Protein AF-A0A5R8MCF3-F1 (afdb_monomer)

Mean predicted aligned error: 14.41 Å

pLDDT: mean 84.2, std 17.5, range [35.38, 98.62]

Sequence (192 aa):
MIKRWWRKAPVRCWVIKQVDEQQNTLHLCEGGQLATPLPYKEAARQLARGEYRGGVRIGDTGIVLNSALFEALVPWAELSLDDQYRAHWRGREWAIARVPQRCWAWEGRLIVEPSPAGSLPAWQSSEDVAHVRERADNSEWLSGRASFRSGDALEDPEKDIRDAIARNRARQAAKRTGPASKTRAPRADEVC

Solvent-accessible surface area (backbone atoms only — not comparable to full-atom values): 11684 Å² total; per-residue (Å²): 137,89,78,78,69,85,74,74,79,72,53,51,24,37,36,27,49,40,78,40,76,92,74,42,29,34,30,34,54,46,51,26,32,59,52,67,92,60,57,65,71,57,48,47,52,30,29,72,68,68,64,58,78,47,36,33,26,44,60,90,74,80,49,67,43,57,40,88,55,34,73,43,57,40,42,50,90,63,47,49,69,53,98,83,48,32,34,41,45,93,95,40,78,28,46,39,18,41,35,46,79,87,54,61,80,49,84,68,60,71,42,82,42,79,36,65,89,92,44,86,44,58,24,24,41,43,78,58,50,65,68,59,49,52,53,56,75,69,35,72,82,66,73,54,82,81,77,88,70,63,96,61,76,83,57,65,81,58,52,63,54,53,53,51,51,51,54,51,52,52,52,51,52,57,60,72,70,53,79,85,82,73,89,76,83,90,80,85,88,88,85,136

Radius of gyration: 35.13 Å; Cα contacts (8 Å, |Δi|>4): 263; chains: 1; bounding box: 117×57×71 Å

Foldseek 3Di:
DDCPDPPPDFQKWWFFQDQDPVQLETATAAIKTFPDPDDRVVQNVCQCVQNDWHWIGHDPPRDIDTSVSTPHTGGPVQWDADPLRWIDHPNDIGQYAHEDPVCSNPNADWDWDADPPPDPPRIHIDHPCVVVVVCVVPPPVPVPDPDDDDPCNPPDPCVVVVVVVVVVVVVVVVVVPDDDPDDDDDDDDDDD

Secondary structure (DSSP, 8-state):
-------PPPPEEEEEEEEETTTTEEEEEEEEEEE-SS-HHHHHHHHHTT---SEEEETTS--EEEGGG-SEEEETTTEEE-TTS-EEETTEEEEEEE--GGGTT--S-EEEEEPSTT-SSSEEEEE--HHHHHHHHT-GGGSS------TTTTS-HHHHHHHHHHHHHHHHHHHHTS--------------

Organism: NCBI:txid490901

Structure (mmCIF, N/CA/C/O backbone):
data_AF-A0A5R8MCF3-F1
#
_entry.id   AF-A0A5R8MCF3-F1
#
loop_
_atom_site.group_PDB
_atom_site.id
_atom_site.type_symbol
_atom_site.label_atom_id
_atom_site.label_alt_id
_atom_site.label_comp_id
_atom_site.label_asym_id
_atom_site.label_entity_id
_atom_site.label_seq_id
_atom_site.pdbx_PDB_ins_code
_atom_site.Cartn_x
_atom_site.Cartn_y
_atom_site.Cartn_z
_atom_site.occupancy
_atom_site.B_iso_or_equiv
_atom_site.auth_seq_id
_atom_site.auth_comp_id
_atom_site.auth_asym_id
_atom_site.auth_atom_id
_atom_site.pdbx_PDB_model_num
ATOM 1 N N . MET A 1 1 ? 17.171 13.613 35.637 1.00 35.38 1 MET A N 1
ATOM 2 C CA . MET A 1 1 ? 15.783 14.076 35.409 1.00 35.38 1 MET A CA 1
ATOM 3 C C . MET A 1 1 ? 15.272 13.452 34.106 1.00 35.38 1 MET A C 1
ATOM 5 O O . MET A 1 1 ? 15.472 14.008 33.036 1.00 35.38 1 MET A O 1
ATOM 9 N N . ILE A 1 2 ? 14.724 12.232 34.160 1.00 48.88 2 ILE A N 1
ATOM 10 C CA . ILE A 1 2 ? 14.357 11.452 32.962 1.00 48.88 2 ILE A CA 1
ATOM 11 C C . ILE A 1 2 ? 12.897 11.759 32.609 1.00 48.88 2 ILE A C 1
ATOM 13 O O . ILE A 1 2 ? 11.986 11.037 32.993 1.00 48.88 2 ILE A O 1
ATOM 17 N N . LYS A 1 3 ? 12.656 12.848 31.872 1.00 44.72 3 LYS A N 1
ATOM 18 C CA . LYS A 1 3 ? 11.390 13.036 31.143 1.00 44.72 3 LYS A CA 1
ATOM 19 C C . LYS A 1 3 ? 11.545 12.451 29.743 1.00 44.72 3 LYS A C 1
ATOM 21 O O . LYS A 1 3 ? 11.527 13.165 28.746 1.00 44.72 3 LYS A O 1
ATOM 26 N N . ARG A 1 4 ? 11.711 11.128 29.661 1.00 48.91 4 ARG A N 1
ATOM 27 C CA . ARG A 1 4 ? 11.538 10.412 28.395 1.00 48.91 4 ARG A CA 1
ATOM 28 C C . ARG A 1 4 ? 10.034 10.284 28.178 1.00 48.91 4 ARG A C 1
ATOM 30 O O . ARG A 1 4 ? 9.374 9.380 28.671 1.00 48.91 4 ARG A O 1
ATOM 37 N N . TRP A 1 5 ? 9.521 11.341 27.564 1.00 58.53 5 TRP A N 1
ATOM 38 C CA . TRP A 1 5 ? 8.156 11.571 27.124 1.00 58.53 5 TRP A CA 1
ATOM 39 C C . TRP A 1 5 ? 7.463 10.271 26.701 1.00 58.53 5 TRP A C 1
ATOM 41 O O . TRP A 1 5 ? 7.975 9.532 25.858 1.00 58.53 5 TRP A O 1
ATOM 51 N N . TRP A 1 6 ? 6.288 10.017 27.271 1.00 58.31 6 TRP A N 1
ATOM 52 C CA . TRP A 1 6 ? 5.384 8.956 26.849 1.00 58.31 6 TRP A CA 1
ATOM 53 C C . TRP A 1 6 ? 4.921 9.279 25.423 1.00 58.31 6 TRP A C 1
ATOM 55 O O . TRP A 1 6 ? 3.932 9.987 25.224 1.00 58.31 6 TRP A O 1
ATOM 65 N N . ARG A 1 7 ? 5.674 8.836 24.408 1.00 60.75 7 ARG A N 1
ATOM 66 C CA . ARG A 1 7 ? 5.226 8.910 23.014 1.00 60.75 7 ARG A CA 1
ATOM 67 C C . ARG A 1 7 ? 3.961 8.061 22.918 1.00 60.75 7 ARG A C 1
ATOM 69 O O . ARG A 1 7 ? 4.015 6.852 23.122 1.00 60.75 7 ARG A O 1
ATOM 76 N N . LYS A 1 8 ? 2.819 8.710 22.667 1.00 69.81 8 LYS A N 1
ATOM 77 C CA . LYS A 1 8 ? 1.544 8.024 22.421 1.00 69.81 8 LYS A CA 1
ATOM 78 C C . LYS A 1 8 ? 1.740 7.017 21.288 1.00 69.81 8 LYS A C 1
ATOM 80 O O . LYS A 1 8 ? 2.426 7.324 20.312 1.00 69.81 8 LYS A O 1
ATOM 85 N N . ALA A 1 9 ? 1.152 5.832 21.437 1.00 82.25 9 ALA A N 1
ATOM 86 C CA . ALA A 1 9 ? 1.235 4.798 20.419 1.00 82.25 9 ALA A CA 1
ATOM 87 C C . ALA A 1 9 ? 0.697 5.343 19.079 1.00 82.25 9 ALA A C 1
ATOM 89 O O . ALA A 1 9 ? -0.366 5.972 19.063 1.00 82.25 9 ALA A O 1
ATOM 90 N N . PRO A 1 10 ? 1.427 5.157 17.969 1.00 90.50 10 PRO A N 1
ATOM 91 C CA . PRO A 1 10 ? 0.996 5.633 16.662 1.00 90.50 10 PRO A CA 1
ATOM 92 C C . PRO A 1 10 ? -0.233 4.853 16.176 1.00 90.50 10 PRO A C 1
ATOM 94 O O . PRO A 1 10 ? -0.393 3.670 16.483 1.00 90.50 10 PRO A O 1
ATOM 97 N N . VAL A 1 11 ? -1.089 5.499 15.380 1.00 97.00 11 VAL A N 1
ATOM 98 C CA . VAL A 1 11 ? -2.166 4.802 14.659 1.00 97.00 11 VAL A CA 1
ATOM 99 C C . VAL A 1 11 ? -1.530 4.013 13.514 1.00 97.00 11 VAL A C 1
ATOM 101 O O . VAL A 1 11 ? -0.884 4.604 12.646 1.00 97.00 11 VAL A O 1
ATOM 104 N N . ARG A 1 12 ? -1.680 2.685 13.542 1.00 97.56 12 ARG A N 1
ATOM 105 C CA . ARG A 1 12 ? -1.109 1.758 12.555 1.00 97.56 12 ARG A CA 1
ATOM 106 C C . ARG A 1 12 ? -2.126 1.393 11.480 1.00 97.56 12 ARG A C 1
ATOM 108 O O . ARG A 1 12 ? -3.313 1.246 11.770 1.00 97.56 12 ARG A O 1
ATOM 115 N N . CYS A 1 13 ? -1.634 1.185 10.270 1.00 98.38 13 CYS A N 1
ATOM 116 C CA . CYS A 1 13 ? -2.424 0.763 9.121 1.00 98.38 13 CYS A CA 1
ATOM 117 C C . CYS A 1 13 ? -1.626 -0.180 8.219 1.00 98.38 13 CYS A C 1
ATOM 119 O O . CYS A 1 13 ? -0.403 -0.258 8.327 1.00 98.38 13 CYS A O 1
ATOM 121 N N . TRP A 1 14 ? -2.317 -0.869 7.326 1.00 98.44 14 TRP A N 1
ATOM 122 C CA . TRP A 1 14 ? -1.745 -1.428 6.110 1.00 98.44 14 TRP A CA 1
ATOM 123 C C . TRP A 1 14 ? -1.818 -0.382 5.002 1.00 98.44 14 TRP A C 1
ATOM 125 O O . TRP A 1 14 ? -2.824 0.323 4.884 1.00 98.44 14 TRP A O 1
ATOM 135 N N . VAL A 1 15 ? -0.752 -0.268 4.211 1.00 98.44 15 VAL A N 1
ATOM 136 C CA . VAL A 1 15 ? -0.653 0.716 3.128 1.00 98.44 15 VAL A CA 1
ATOM 137 C C . VAL A 1 15 ? -0.804 0.003 1.791 1.00 98.44 15 VAL A C 1
ATOM 139 O O . VAL A 1 15 ? 0.116 -0.685 1.345 1.00 98.44 15 VAL A O 1
ATOM 142 N N . ILE A 1 16 ? -1.967 0.162 1.161 1.00 98.50 16 ILE A N 1
ATOM 143 C CA . ILE A 1 16 ? -2.294 -0.456 -0.125 1.00 98.50 16 ILE A CA 1
ATOM 144 C C . ILE A 1 16 ? -2.139 0.595 -1.216 1.00 98.50 16 ILE A C 1
ATOM 146 O O . ILE A 1 16 ? -2.840 1.606 -1.237 1.00 98.50 16 ILE A O 1
ATOM 150 N N . LYS A 1 17 ? -1.206 0.344 -2.130 1.00 98.38 17 LYS A N 1
ATOM 151 C CA . LYS A 1 17 ? -0.915 1.234 -3.248 1.00 98.38 17 LYS A CA 1
ATOM 152 C C . LYS A 1 17 ? -2.032 1.220 -4.286 1.00 98.38 17 LYS A C 1
ATOM 154 O O . LYS A 1 17 ? -2.434 2.289 -4.727 1.00 98.38 17 LYS A O 1
ATOM 159 N N . GLN A 1 18 ? -2.522 0.028 -4.617 1.00 98.50 18 GLN A N 1
ATOM 160 C CA . GLN A 1 18 ? -3.551 -0.231 -5.624 1.00 98.50 18 GLN A CA 1
ATOM 161 C C . GLN A 1 18 ? -4.326 -1.512 -5.261 1.00 98.50 18 GLN A C 1
ATOM 163 O O . GLN A 1 18 ? -3.732 -2.465 -4.742 1.00 98.50 18 GLN A O 1
ATOM 168 N N . VAL A 1 19 ? -5.625 -1.546 -5.550 1.00 98.06 19 VAL A N 1
ATOM 169 C CA . VAL A 1 19 ? -6.496 -2.727 -5.481 1.00 98.06 19 VAL A CA 1
ATOM 170 C C . VAL A 1 19 ? -6.824 -3.153 -6.911 1.00 98.06 19 VAL A C 1
ATOM 172 O O . VAL A 1 19 ? -7.552 -2.470 -7.624 1.00 98.06 19 VAL A O 1
ATOM 175 N N . ASP A 1 20 ? -6.294 -4.293 -7.352 1.00 96.75 20 ASP A N 1
ATOM 176 C CA . ASP A 1 20 ? -6.650 -4.863 -8.652 1.00 96.75 20 ASP A CA 1
ATOM 177 C C . ASP A 1 20 ? -7.762 -5.901 -8.458 1.00 96.75 20 ASP A C 1
ATOM 179 O O . ASP A 1 20 ? -7.520 -7.063 -8.113 1.00 96.75 20 ASP A O 1
ATOM 183 N N . GLU A 1 21 ? -9.014 -5.469 -8.631 1.00 95.75 21 GLU A N 1
ATOM 184 C CA . GLU A 1 21 ? -10.171 -6.357 -8.483 1.00 95.75 21 GLU A CA 1
ATOM 185 C C . GLU A 1 21 ? -10.232 -7.438 -9.566 1.00 95.75 21 GLU A C 1
ATOM 187 O O . GLU A 1 21 ? -10.688 -8.548 -9.286 1.00 95.75 21 GLU A O 1
ATOM 192 N N . GLN A 1 22 ? -9.750 -7.139 -10.777 1.00 94.31 22 GLN A N 1
ATOM 193 C CA . GLN A 1 22 ? -9.770 -8.076 -11.901 1.00 94.31 22 GLN A CA 1
ATOM 194 C C . GLN A 1 22 ? -8.819 -9.247 -11.653 1.00 94.31 22 GLN A C 1
ATOM 196 O O . GLN A 1 22 ? -9.146 -10.390 -11.968 1.00 94.31 22 GLN A O 1
ATOM 201 N N . GLN A 1 23 ? -7.663 -8.970 -11.050 1.00 93.62 23 GLN A N 1
ATOM 202 C CA . GLN A 1 23 ? -6.654 -9.971 -10.705 1.00 93.62 23 GLN A CA 1
ATOM 203 C C . GLN A 1 23 ? -6.744 -10.447 -9.249 1.00 93.62 23 GLN A C 1
ATOM 205 O O . GLN A 1 23 ? -5.870 -11.185 -8.794 1.00 93.62 23 GLN A O 1
ATOM 210 N N . ASN A 1 24 ? -7.770 -10.024 -8.500 1.00 96.44 24 ASN A N 1
ATOM 211 C CA . ASN A 1 24 ? -7.936 -10.310 -7.072 1.00 96.44 24 ASN A CA 1
ATOM 212 C C . ASN A 1 24 ? -6.640 -10.087 -6.260 1.00 96.44 24 ASN A C 1
ATOM 214 O O . ASN A 1 24 ? -6.256 -10.916 -5.429 1.00 96.44 24 ASN A O 1
ATOM 218 N N . THR A 1 25 ? -5.939 -8.984 -6.535 1.00 97.81 25 THR A N 1
ATOM 219 C CA . THR A 1 25 ? -4.597 -8.713 -6.008 1.00 97.81 25 THR A CA 1
ATOM 220 C C . THR A 1 25 ? -4.536 -7.363 -5.298 1.00 97.81 25 THR A C 1
ATOM 222 O O . THR A 1 25 ? -5.042 -6.357 -5.791 1.00 97.81 25 THR A O 1
ATOM 225 N N . LEU A 1 26 ? -3.875 -7.325 -4.140 1.00 98.56 26 LEU A N 1
ATOM 226 C CA . LEU A 1 26 ? -3.508 -6.088 -3.455 1.00 98.56 26 LEU A CA 1
ATOM 227 C C . LEU A 1 26 ? -2.036 -5.775 -3.709 1.00 98.56 26 LEU A C 1
ATOM 229 O O . LEU A 1 26 ? -1.150 -6.578 -3.403 1.00 98.56 26 LEU A O 1
ATOM 233 N N . HIS A 1 27 ? -1.776 -4.568 -4.199 1.00 98.50 27 HIS A N 1
ATOM 234 C CA . HIS A 1 27 ? -0.432 -4.013 -4.281 1.00 98.50 27 HIS A CA 1
ATOM 235 C C . HIS A 1 27 ? -0.067 -3.441 -2.908 1.00 98.50 27 HIS A C 1
ATOM 237 O O . HIS A 1 27 ? -0.367 -2.288 -2.589 1.00 98.50 27 HIS A O 1
ATOM 243 N N . LEU A 1 28 ? 0.535 -4.273 -2.061 1.00 98.25 28 LEU A N 1
ATOM 244 C CA . LEU A 1 28 ? 0.835 -3.943 -0.671 1.00 98.25 28 LEU A CA 1
ATOM 245 C C . LEU A 1 28 ? 2.230 -3.326 -0.548 1.00 98.25 28 LEU A C 1
ATOM 247 O O . LEU A 1 28 ? 3.215 -3.966 -0.908 1.00 98.25 28 LEU A O 1
ATOM 251 N N . CYS A 1 29 ? 2.329 -2.112 -0.001 1.00 97.19 29 CYS A N 1
ATOM 252 C CA . CYS A 1 29 ? 3.621 -1.512 0.334 1.00 97.19 29 CYS A CA 1
ATOM 253 C C . CYS A 1 29 ? 4.243 -2.235 1.530 1.00 97.19 29 CYS A C 1
ATOM 255 O O . CYS A 1 29 ? 5.114 -3.076 1.359 1.00 97.19 29 CYS A O 1
ATOM 257 N N . GLU A 1 30 ? 3.781 -1.896 2.731 1.00 93.81 30 GLU A N 1
ATOM 258 C CA . GLU A 1 30 ? 4.177 -2.457 4.023 1.00 93.81 30 GLU A CA 1
ATOM 259 C C . GLU A 1 30 ? 3.119 -2.019 5.063 1.00 93.81 30 GLU A C 1
ATOM 261 O O . GLU A 1 30 ? 2.152 -1.305 4.757 1.00 93.81 30 GLU A O 1
ATOM 266 N N . GLY A 1 31 ? 3.330 -2.382 6.329 1.00 96.56 31 GLY A N 1
ATOM 267 C CA . GLY A 1 31 ? 2.693 -1.688 7.446 1.00 96.56 31 GLY A CA 1
ATOM 268 C C . GLY A 1 31 ? 3.099 -0.211 7.515 1.00 96.56 31 GLY A C 1
ATOM 269 O O . GLY A 1 31 ? 4.241 0.150 7.243 1.00 96.56 31 GLY A O 1
ATOM 270 N N . GLY A 1 32 ? 2.175 0.654 7.923 1.00 96.94 32 GLY A N 1
ATOM 271 C CA . GLY A 1 32 ? 2.383 2.093 8.036 1.00 96.94 32 GLY A CA 1
ATOM 272 C C . GLY A 1 32 ? 1.882 2.684 9.349 1.00 96.94 32 GLY A C 1
ATOM 273 O O . GLY A 1 32 ? 1.153 2.058 10.125 1.00 96.94 32 GLY A O 1
ATOM 274 N N . GLN A 1 33 ? 2.294 3.922 9.606 1.00 97.94 33 GLN A N 1
ATOM 275 C CA . GLN A 1 33 ? 1.919 4.714 10.772 1.00 97.94 33 GLN A CA 1
ATOM 276 C C . GLN A 1 33 ? 1.517 6.118 10.329 1.00 97.94 33 GLN A C 1
ATOM 278 O O . GLN A 1 33 ? 2.256 6.769 9.590 1.00 97.94 33 GLN A O 1
ATOM 283 N N . LEU A 1 34 ? 0.369 6.608 10.796 1.00 97.69 34 L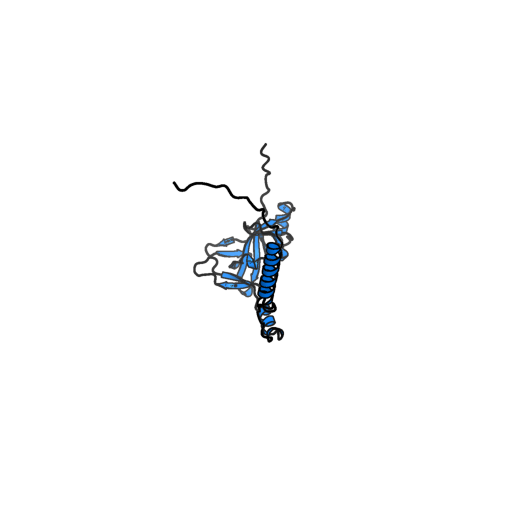EU A N 1
ATOM 284 C CA . LEU A 1 34 ? -0.085 7.952 10.436 1.00 97.69 34 LEU A CA 1
ATOM 285 C C . LEU A 1 34 ? 0.868 9.008 11.013 1.00 97.69 34 LEU A C 1
ATOM 287 O O . LEU A 1 34 ? 1.133 9.035 12.218 1.00 97.69 34 LEU A O 1
ATOM 291 N N . ALA A 1 35 ? 1.368 9.891 10.156 1.00 96.44 35 ALA A N 1
ATOM 292 C CA . ALA A 1 35 ? 2.171 11.049 10.519 1.00 96.44 35 ALA A CA 1
ATOM 293 C C . ALA A 1 35 ? 1.237 12.262 10.620 1.00 96.44 35 ALA A C 1
ATOM 295 O O . ALA A 1 35 ? 1.004 12.983 9.651 1.00 96.44 35 ALA A O 1
ATOM 296 N N . THR A 1 36 ? 0.640 12.447 11.799 1.00 95.50 36 THR A N 1
ATOM 297 C CA . THR A 1 36 ? -0.410 13.448 12.017 1.00 95.50 36 THR A CA 1
ATOM 298 C C . THR A 1 36 ? -0.313 14.109 13.394 1.00 95.50 36 THR A C 1
ATOM 300 O O . THR A 1 36 ? 0.036 13.432 14.365 1.00 95.50 36 THR A O 1
ATOM 303 N N . PRO A 1 37 ? -0.646 15.411 13.512 1.00 93.56 37 PRO A N 1
ATOM 304 C CA . PRO A 1 37 ? -0.826 16.068 14.804 1.00 93.56 37 PRO A CA 1
ATOM 305 C C . PRO A 1 37 ? -2.181 15.741 15.458 1.00 93.56 37 PRO A C 1
ATOM 307 O O . PRO A 1 37 ? -2.410 16.128 16.605 1.00 93.56 37 PRO A O 1
ATOM 310 N N . LEU A 1 38 ? -3.092 15.059 14.751 1.00 94.62 38 LEU A N 1
ATOM 311 C CA . LEU A 1 38 ? -4.420 14.736 15.265 1.00 94.62 38 LEU A CA 1
ATOM 312 C C . LEU A 1 38 ? -4.346 13.847 16.521 1.00 94.62 38 LEU A C 1
ATOM 314 O O . LEU A 1 38 ? -3.489 12.963 16.621 1.00 94.62 38 LEU A O 1
ATOM 318 N N . PRO A 1 39 ? -5.285 14.006 17.471 1.00 94.19 39 PRO A N 1
ATOM 319 C CA . PRO A 1 39 ? -5.431 13.071 18.578 1.00 94.19 39 PRO A CA 1
ATOM 320 C C . PRO A 1 39 ? -5.658 11.634 18.083 1.00 94.19 39 PRO A C 1
ATOM 322 O O . PRO A 1 39 ? -6.398 11.420 17.128 1.00 94.19 39 PRO A O 1
ATOM 325 N N . TYR A 1 40 ? -5.100 10.639 18.784 1.00 94.75 40 TYR A N 1
ATOM 326 C CA . TYR A 1 40 ? -5.190 9.216 18.406 1.00 94.75 40 TYR A CA 1
ATOM 327 C C . TYR A 1 40 ? -6.613 8.764 18.044 1.00 94.75 40 TYR A C 1
ATOM 329 O O . TYR A 1 40 ? -6.811 8.173 16.990 1.00 94.75 40 TYR A O 1
ATOM 337 N N . LYS A 1 41 ? -7.608 9.071 18.892 1.00 95.50 41 LYS A N 1
ATOM 338 C CA . LYS A 1 41 ? -9.010 8.683 18.654 1.00 95.50 41 LYS A CA 1
ATOM 339 C C . LYS A 1 41 ? -9.568 9.290 17.365 1.00 95.50 41 LYS A C 1
ATOM 341 O O . LYS A 1 41 ? -10.315 8.620 16.663 1.00 95.50 41 LYS A O 1
ATOM 346 N N . GLU A 1 42 ? -9.189 10.529 17.056 1.00 97.12 42 GLU A N 1
ATOM 347 C CA . GLU A 1 42 ? -9.621 11.213 15.838 1.00 97.12 42 GLU A CA 1
ATOM 348 C C . GLU A 1 42 ? -8.973 10.595 14.603 1.00 97.12 42 GLU A C 1
ATOM 350 O O . GLU A 1 42 ? -9.664 10.211 13.664 1.00 97.12 42 GLU A O 1
ATOM 355 N N . ALA A 1 43 ? -7.651 10.422 14.638 1.00 97.44 43 ALA A N 1
ATOM 356 C CA . ALA A 1 43 ? -6.900 9.814 13.548 1.00 97.44 43 ALA A CA 1
ATOM 357 C C . ALA A 1 43 ? -7.350 8.368 13.271 1.00 97.44 43 ALA A C 1
ATOM 359 O O . ALA A 1 43 ? -7.537 7.994 12.117 1.00 97.44 43 ALA A O 1
ATOM 360 N N . ALA A 1 44 ? -7.584 7.568 14.317 1.00 97.75 44 ALA A N 1
ATOM 361 C CA . ALA A 1 44 ? -8.094 6.204 14.190 1.00 97.75 44 ALA A CA 1
ATOM 362 C C . ALA A 1 44 ? -9.510 6.170 13.596 1.00 97.75 44 ALA A C 1
ATOM 364 O O . ALA A 1 44 ? -9.795 5.329 12.747 1.00 97.75 44 ALA A O 1
ATOM 365 N N . ARG A 1 45 ? -10.384 7.105 13.991 1.00 98.19 45 ARG A N 1
ATOM 366 C CA . ARG A 1 45 ? -11.736 7.227 13.431 1.00 98.19 45 ARG A CA 1
ATOM 367 C C . ARG A 1 45 ? -11.709 7.609 11.951 1.00 98.19 45 ARG A C 1
ATOM 369 O O . ARG A 1 45 ? -12.430 7.000 11.171 1.00 98.19 45 ARG A O 1
ATOM 376 N N . GLN A 1 46 ? -10.882 8.583 11.568 1.00 98.38 46 GLN A N 1
ATOM 377 C CA . GLN A 1 46 ? -10.726 8.972 10.162 1.00 98.38 46 GLN A CA 1
ATOM 378 C C . GLN A 1 46 ? -10.148 7.831 9.323 1.00 98.38 46 GLN A C 1
ATOM 380 O O . GLN A 1 46 ? -10.611 7.596 8.211 1.00 98.38 46 GLN A O 1
ATOM 385 N N . LEU A 1 47 ? -9.173 7.090 9.860 1.00 98.38 47 LEU A N 1
ATOM 386 C CA . LEU A 1 47 ? -8.612 5.914 9.199 1.00 98.38 47 LEU A CA 1
ATOM 387 C C . LEU A 1 47 ? -9.673 4.830 8.970 1.00 98.38 47 LEU A C 1
ATOM 389 O O . LEU A 1 47 ? -9.818 4.366 7.846 1.00 98.38 47 LEU A O 1
ATOM 393 N N . ALA A 1 48 ? -10.448 4.478 10.000 1.00 97.62 48 ALA A N 1
ATOM 394 C CA . ALA A 1 48 ? -11.503 3.463 9.903 1.00 97.62 48 ALA A CA 1
ATOM 395 C C . ALA A 1 48 ? -12.608 3.821 8.893 1.00 97.62 48 ALA A C 1
ATOM 397 O O . ALA A 1 48 ? -13.271 2.943 8.355 1.00 97.62 48 ALA A O 1
ATOM 398 N N . ARG A 1 49 ? -12.803 5.113 8.608 1.00 97.56 49 ARG A N 1
ATOM 399 C CA . ARG A 1 49 ? -13.762 5.595 7.602 1.00 97.56 49 ARG A CA 1
ATOM 400 C C . ARG A 1 49 ? -13.161 5.767 6.202 1.00 97.56 49 ARG A C 1
ATOM 402 O O . ARG A 1 49 ? -13.884 6.131 5.284 1.00 97.56 49 ARG A O 1
ATOM 409 N N . GLY A 1 50 ? -11.852 5.560 6.025 1.00 96.75 50 GLY A N 1
A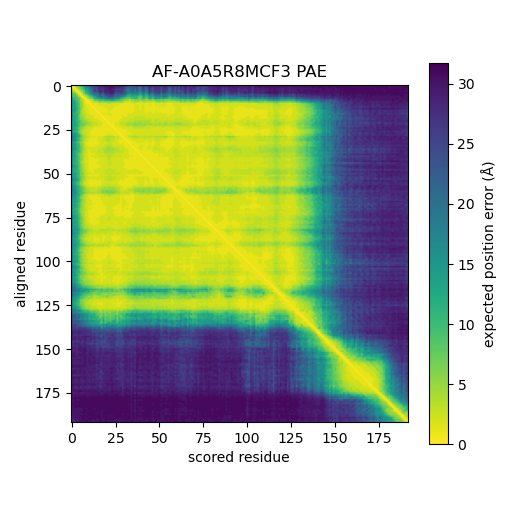TOM 410 C CA . GLY A 1 50 ? -11.150 5.879 4.770 1.00 96.75 50 GLY A CA 1
ATOM 411 C C . GLY A 1 50 ? -11.025 7.388 4.488 1.00 96.75 50 GLY A C 1
ATOM 412 O O . GLY A 1 50 ? -10.685 7.815 3.382 1.00 96.75 50 GLY A O 1
ATOM 413 N N . GLU A 1 51 ? -11.290 8.224 5.490 1.00 97.75 51 GLU A N 1
ATOM 414 C CA . GLU A 1 51 ? -11.347 9.686 5.382 1.00 97.75 51 GLU A CA 1
ATOM 415 C C . GLU A 1 51 ? -10.008 10.353 5.705 1.00 97.75 51 GLU A C 1
ATOM 417 O O . GLU A 1 51 ? -9.841 11.546 5.461 1.00 97.75 51 GLU A O 1
ATOM 422 N N . TYR A 1 52 ? -9.040 9.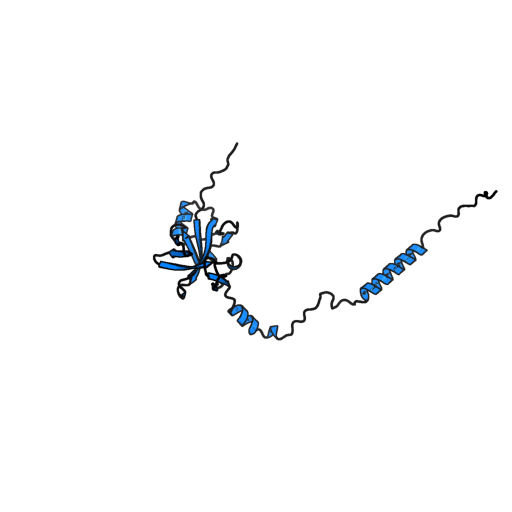609 6.249 1.00 98.25 52 TYR A N 1
ATOM 423 C CA . TYR A 1 52 ? -7.750 10.183 6.613 1.00 98.25 52 TYR A CA 1
ATOM 424 C C . TYR A 1 52 ? -7.061 10.819 5.397 1.00 98.25 52 TYR A C 1
ATOM 426 O O . TYR A 1 52 ? -6.933 10.203 4.334 1.00 98.25 52 TYR A O 1
ATOM 434 N N . ARG A 1 53 ? -6.604 12.063 5.570 1.00 97.62 53 ARG A N 1
ATOM 435 C CA . ARG A 1 53 ? -5.783 12.803 4.609 1.00 97.62 53 ARG A CA 1
ATOM 436 C C . ARG A 1 53 ? -4.562 13.358 5.335 1.00 97.62 53 ARG A C 1
ATOM 438 O O . ARG A 1 53 ? -4.705 14.114 6.294 1.00 97.62 53 ARG A O 1
ATOM 445 N N . GLY A 1 54 ? -3.363 12.971 4.911 1.00 97.44 54 GLY A N 1
ATOM 446 C CA . GLY A 1 54 ? -2.126 13.406 5.557 1.00 97.44 54 GLY A CA 1
ATOM 447 C C . GLY A 1 54 ? -0.932 12.509 5.259 1.00 97.44 54 GLY A C 1
ATOM 448 O O . GLY A 1 54 ? -0.949 11.720 4.321 1.00 97.44 54 GLY A O 1
ATOM 449 N N . GLY A 1 55 ? 0.129 12.652 6.049 1.00 98.19 55 GLY A N 1
ATOM 450 C CA . GLY A 1 55 ? 1.337 11.852 5.887 1.00 98.19 55 GLY A CA 1
ATOM 451 C C . GLY A 1 55 ? 1.176 10.434 6.431 1.00 98.19 55 GLY A C 1
ATOM 452 O O . GLY A 1 55 ? 0.609 10.217 7.498 1.00 98.19 55 GLY A O 1
ATOM 453 N N . VAL A 1 56 ? 1.752 9.459 5.742 1.00 98.19 56 VAL A N 1
ATOM 454 C CA . VAL A 1 56 ? 1.860 8.073 6.195 1.00 98.19 56 VAL A CA 1
ATOM 455 C C . VAL A 1 56 ? 3.327 7.693 6.183 1.00 98.19 56 VAL A C 1
ATOM 457 O O . VAL A 1 56 ? 3.978 7.741 5.141 1.00 98.19 56 VAL A O 1
ATOM 460 N N . ARG A 1 57 ? 3.860 7.330 7.349 1.00 97.94 57 ARG A N 1
ATOM 461 C CA . ARG A 1 57 ? 5.190 6.735 7.453 1.00 97.94 57 ARG A CA 1
ATOM 462 C C . ARG A 1 57 ? 5.105 5.250 7.136 1.00 97.94 57 ARG A C 1
ATOM 464 O O . ARG A 1 57 ? 4.316 4.560 7.775 1.00 97.94 57 ARG A O 1
ATOM 471 N N . ILE A 1 58 ? 5.916 4.765 6.201 1.00 96.75 58 ILE A N 1
ATOM 472 C CA . ILE A 1 58 ? 5.843 3.383 5.702 1.00 96.75 58 ILE A CA 1
ATOM 473 C C . ILE A 1 58 ? 7.022 2.557 6.221 1.00 96.75 58 ILE A C 1
ATOM 475 O O . ILE A 1 58 ? 8.184 2.965 6.111 1.00 96.75 58 ILE A O 1
ATOM 479 N N . GLY A 1 59 ? 6.708 1.391 6.787 1.00 92.00 59 GLY A N 1
ATOM 480 C CA . GLY A 1 59 ? 7.661 0.510 7.450 1.00 92.00 59 GLY A CA 1
ATOM 481 C C . GLY A 1 59 ? 8.478 1.238 8.520 1.00 92.00 59 GLY A C 1
ATOM 482 O O . GLY A 1 59 ? 8.021 2.200 9.151 1.00 92.00 59 GLY A O 1
ATOM 483 N N . ASP A 1 60 ? 9.730 0.810 8.660 1.00 88.69 60 ASP A N 1
ATOM 484 C CA . ASP A 1 60 ? 10.715 1.402 9.574 1.00 88.69 60 ASP A CA 1
ATOM 485 C C . ASP A 1 60 ? 11.748 2.286 8.849 1.00 88.69 60 ASP A C 1
ATOM 487 O O . ASP A 1 60 ? 12.782 2.646 9.404 1.00 88.69 60 ASP A O 1
ATOM 491 N N . THR A 1 61 ? 11.458 2.682 7.605 1.00 88.81 61 THR A N 1
ATOM 492 C CA . THR A 1 61 ? 12.386 3.436 6.736 1.00 88.81 61 THR A CA 1
ATOM 493 C C . THR A 1 61 ? 12.539 4.914 7.112 1.00 88.81 61 THR A C 1
ATOM 495 O O . THR A 1 61 ? 13.481 5.574 6.686 1.00 88.81 61 THR A O 1
ATOM 498 N N . GLY A 1 62 ? 11.586 5.467 7.870 1.00 90.38 62 GLY A N 1
ATOM 499 C CA . GLY A 1 62 ? 11.486 6.908 8.129 1.00 90.38 62 GLY A CA 1
ATOM 500 C C . GLY A 1 62 ? 10.848 7.718 6.992 1.00 90.38 62 GLY A C 1
ATOM 501 O O . GLY A 1 62 ? 10.583 8.904 7.183 1.00 90.38 62 GLY A O 1
ATOM 502 N N . ILE A 1 63 ? 10.538 7.095 5.851 1.00 95.44 63 ILE A N 1
ATOM 503 C CA . ILE A 1 63 ? 9.907 7.752 4.702 1.00 95.44 63 ILE A CA 1
ATOM 504 C C . ILE A 1 63 ? 8.446 8.058 5.019 1.00 95.44 63 ILE A C 1
ATOM 506 O O . ILE A 1 63 ? 7.705 7.174 5.452 1.00 95.44 63 ILE A O 1
ATOM 510 N N . VAL A 1 64 ? 8.033 9.302 4.769 1.00 97.94 64 VAL A N 1
ATOM 511 C CA . VAL A 1 64 ? 6.649 9.770 4.909 1.00 97.94 64 VAL A CA 1
ATOM 512 C C . VAL A 1 64 ? 6.126 10.193 3.543 1.00 97.94 64 VAL A C 1
ATOM 514 O O . VAL A 1 64 ? 6.725 11.043 2.892 1.00 97.94 64 VAL A O 1
ATOM 517 N N . LEU A 1 65 ? 4.998 9.620 3.130 1.00 98.25 65 LEU A N 1
ATOM 518 C CA . LEU A 1 65 ? 4.340 9.914 1.857 1.00 98.25 65 LEU A CA 1
ATOM 519 C C . LEU A 1 65 ? 2.915 10.416 2.081 1.00 98.25 65 LEU A C 1
ATOM 521 O O . LEU A 1 65 ? 2.296 10.117 3.101 1.00 98.25 65 LEU A O 1
ATOM 525 N N . ASN A 1 66 ? 2.393 11.199 1.139 1.00 98.38 66 ASN A N 1
ATOM 526 C CA . ASN A 1 66 ? 1.021 11.694 1.208 1.00 98.38 66 ASN A CA 1
ATOM 527 C C . ASN A 1 66 ? 0.030 10.537 1.006 1.00 98.38 66 ASN A C 1
ATOM 529 O O . ASN A 1 66 ? 0.188 9.744 0.082 1.00 98.38 66 ASN A O 1
ATOM 533 N N . SER A 1 67 ? -1.010 10.466 1.836 1.00 98.19 67 SER A N 1
ATOM 534 C CA . SER A 1 67 ? -2.072 9.461 1.758 1.00 98.19 67 SER A CA 1
ATOM 535 C C . SER A 1 67 ? -2.765 9.397 0.395 1.00 98.19 67 SER A C 1
ATOM 537 O O . SER A 1 67 ? -3.276 8.346 0.044 1.00 98.19 67 SER A O 1
ATOM 539 N N . ALA A 1 68 ? -2.783 10.497 -0.366 1.00 97.75 68 ALA A N 1
ATOM 540 C CA . ALA A 1 68 ? -3.361 10.549 -1.710 1.00 97.75 68 ALA A CA 1
ATOM 541 C C . ALA A 1 68 ? -2.633 9.653 -2.730 1.00 97.75 68 ALA A C 1
ATOM 543 O O . ALA A 1 68 ? -3.192 9.357 -3.777 1.00 97.75 68 ALA A O 1
ATOM 544 N N . LEU A 1 69 ? -1.408 9.207 -2.424 1.00 97.88 69 LEU A N 1
ATOM 545 C CA . LEU A 1 69 ? -0.654 8.263 -3.252 1.00 97.88 69 LEU A CA 1
ATOM 546 C C . LEU A 1 69 ? -1.109 6.808 -3.079 1.00 97.88 69 LEU A C 1
ATOM 548 O O . LEU A 1 69 ? -0.570 5.941 -3.766 1.00 97.88 69 LEU A O 1
ATOM 552 N N . PHE A 1 70 ? -2.012 6.521 -2.140 1.00 98.31 70 PHE A N 1
ATOM 553 C CA . PHE A 1 70 ? -2.462 5.171 -1.813 1.00 98.31 70 PHE A CA 1
ATOM 554 C C . PHE A 1 70 ? -3.956 5.056 -2.056 1.00 98.31 70 PHE A C 1
ATOM 556 O O . PHE A 1 70 ? -4.728 5.908 -1.619 1.00 98.31 70 PHE A O 1
ATOM 563 N N . GLU A 1 71 ? -4.362 3.971 -2.702 1.00 98.12 71 GLU A N 1
ATOM 564 C CA . GLU A 1 71 ? -5.775 3.687 -2.912 1.00 98.12 71 GLU A CA 1
ATOM 565 C C . GLU A 1 71 ? -6.501 3.397 -1.592 1.00 98.12 71 GLU A C 1
ATOM 567 O O . GLU A 1 71 ? -7.641 3.821 -1.396 1.00 98.12 71 GLU A O 1
ATOM 572 N N . ALA A 1 72 ? -5.833 2.719 -0.651 1.00 98.00 72 ALA A N 1
ATOM 573 C CA . ALA A 1 72 ? -6.409 2.445 0.657 1.00 98.00 72 ALA A CA 1
ATOM 574 C C . ALA A 1 72 ? -5.377 2.453 1.791 1.00 98.00 72 ALA A C 1
ATOM 576 O O . ALA A 1 72 ? -4.268 1.922 1.694 1.00 98.00 72 ALA A O 1
ATOM 577 N N . LEU A 1 73 ? -5.805 3.011 2.923 1.00 98.62 73 LEU A N 1
ATOM 578 C CA . LEU A 1 73 ? -5.147 2.877 4.216 1.00 98.62 73 LEU A CA 1
ATOM 579 C C . LEU A 1 73 ? -6.086 2.095 5.124 1.00 98.62 73 LEU A C 1
ATOM 581 O O . LEU A 1 73 ? -7.124 2.606 5.537 1.00 98.62 73 LEU A O 1
ATOM 585 N N . VAL A 1 74 ? -5.735 0.847 5.409 1.00 98.31 74 VAL A N 1
ATOM 586 C CA . VAL A 1 74 ? -6.615 -0.071 6.140 1.00 98.31 74 VAL A CA 1
ATOM 587 C C . VAL A 1 74 ? -6.182 -0.117 7.601 1.00 98.31 74 VAL A C 1
ATOM 589 O O . VAL A 1 74 ? -4.993 -0.321 7.854 1.00 98.31 74 VAL A O 1
ATOM 592 N N . PRO A 1 75 ? -7.079 0.062 8.586 1.00 98.19 75 PRO A N 1
ATOM 593 C CA . PRO A 1 75 ? -6.743 -0.163 9.988 1.00 98.19 75 PRO A CA 1
ATOM 594 C C . PRO A 1 75 ? -6.027 -1.498 10.194 1.00 98.19 75 PRO A C 1
ATOM 596 O O . PRO A 1 75 ? -6.413 -2.513 9.624 1.00 98.19 75 PRO A O 1
ATOM 599 N N . TRP A 1 76 ? -4.986 -1.510 11.033 1.00 97.25 76 TRP A N 1
ATOM 600 C CA . TRP A 1 76 ? -4.142 -2.700 11.221 1.00 97.25 76 TRP A CA 1
ATOM 601 C C . TRP A 1 76 ? -4.935 -3.979 11.551 1.00 97.25 76 TRP A C 1
ATOM 603 O O . TRP A 1 76 ? -4.551 -5.060 11.128 1.00 97.25 76 TRP A O 1
ATOM 613 N N . ALA A 1 77 ? -6.038 -3.852 12.293 1.00 96.50 77 ALA A N 1
ATOM 614 C CA . ALA A 1 77 ? -6.875 -4.975 12.714 1.00 96.50 77 ALA A CA 1
ATOM 615 C C . ALA A 1 77 ? -7.879 -5.463 11.649 1.00 96.50 77 ALA A C 1
ATOM 617 O O . ALA A 1 77 ? -8.486 -6.509 11.843 1.00 96.50 77 ALA A O 1
ATOM 618 N N . GLU A 1 78 ? -8.089 -4.718 10.560 1.00 97.88 78 GLU A N 1
ATOM 619 C CA . GLU A 1 78 ? -9.099 -5.041 9.536 1.00 97.88 78 GLU A CA 1
ATOM 620 C C . GLU A 1 78 ? -8.549 -5.867 8.367 1.00 97.88 78 GLU A C 1
ATOM 622 O O . GLU A 1 78 ? -9.326 -6.362 7.550 1.00 97.88 78 GLU A O 1
ATOM 627 N N . LEU A 1 79 ? -7.226 -6.021 8.283 1.00 98.12 79 LEU A N 1
ATOM 628 C CA . LEU A 1 79 ? -6.555 -6.885 7.318 1.00 98.12 79 LEU A CA 1
ATOM 629 C C . LEU A 1 79 ? -5.549 -7.764 8.056 1.00 98.12 79 LEU A C 1
ATOM 631 O O . LEU A 1 79 ? -4.763 -7.278 8.870 1.00 98.12 79 LEU A O 1
ATOM 635 N N . SER A 1 80 ? -5.564 -9.057 7.752 1.00 97.38 80 SER A N 1
ATOM 636 C CA . SER A 1 80 ? -4.590 -10.029 8.252 1.00 97.38 80 SER A CA 1
ATOM 637 C C . SER A 1 80 ? -3.930 -10.761 7.095 1.00 97.38 80 SER A C 1
ATOM 639 O O . SER A 1 80 ? -4.571 -10.982 6.069 1.00 97.38 80 SER A O 1
ATOM 641 N N . LEU A 1 81 ? -2.670 -11.152 7.277 1.00 96.38 81 LEU A N 1
ATOM 642 C CA . LEU A 1 81 ? -1.961 -12.041 6.362 1.00 96.38 81 LEU A CA 1
ATOM 643 C C . LEU A 1 81 ? -1.940 -13.458 6.943 1.00 96.38 81 LEU A C 1
ATOM 645 O O . LEU A 1 81 ? -1.728 -13.601 8.148 1.00 96.38 81 LEU A O 1
ATOM 649 N N . ASP A 1 82 ? -2.168 -14.466 6.107 1.00 95.44 82 ASP A N 1
ATOM 650 C CA . ASP A 1 82 ? -2.003 -15.877 6.470 1.00 95.44 82 ASP A CA 1
ATOM 651 C C . ASP A 1 82 ? -0.552 -16.364 6.281 1.00 95.44 82 ASP A C 1
ATOM 653 O O . ASP A 1 82 ? 0.343 -15.614 5.872 1.00 95.44 82 ASP A O 1
ATOM 657 N N . ASP A 1 83 ? -0.318 -17.648 6.559 1.00 92.75 83 ASP A N 1
ATOM 658 C CA . ASP A 1 83 ? 0.998 -18.289 6.437 1.00 92.75 83 ASP A CA 1
ATOM 659 C C . ASP A 1 83 ? 1.484 -18.407 4.979 1.00 92.75 83 ASP A C 1
ATOM 661 O O . ASP A 1 83 ? 2.666 -18.646 4.726 1.00 92.75 83 ASP A O 1
ATOM 665 N N . GLN A 1 84 ? 0.588 -18.235 4.004 1.00 91.19 84 GLN A N 1
ATOM 666 C CA . GLN A 1 84 ? 0.885 -18.212 2.572 1.00 91.19 84 GLN A CA 1
ATOM 667 C C . GLN A 1 84 ? 1.007 -16.781 2.030 1.00 91.19 84 GLN A C 1
ATOM 669 O O . GLN A 1 84 ? 1.135 -16.587 0.817 1.00 91.19 84 GLN A O 1
ATOM 674 N N . TYR A 1 85 ? 1.018 -15.780 2.915 1.00 94.00 85 TYR A N 1
ATOM 675 C CA . TYR A 1 85 ? 1.088 -14.364 2.576 1.00 94.00 85 TYR A CA 1
ATOM 676 C C . TYR A 1 85 ? -0.107 -13.876 1.735 1.00 94.00 85 TYR A C 1
ATOM 678 O O . TYR A 1 85 ? 0.018 -12.940 0.940 1.00 94.00 85 TYR A O 1
ATOM 686 N N . ARG A 1 86 ? -1.279 -14.495 1.898 1.00 96.50 86 ARG A N 1
ATOM 687 C CA . ARG A 1 86 ? -2.549 -13.995 1.360 1.00 96.50 86 ARG A CA 1
ATOM 688 C C . ARG A 1 86 ? -3.197 -13.062 2.362 1.00 96.50 86 ARG A C 1
ATOM 690 O O . ARG A 1 86 ? -3.084 -13.259 3.568 1.00 96.50 86 ARG A O 1
ATOM 697 N N . ALA A 1 87 ? -3.882 -12.040 1.864 1.00 97.94 87 ALA A N 1
ATOM 698 C CA . ALA A 1 87 ? -4.597 -11.106 2.721 1.00 97.94 87 ALA A CA 1
ATOM 699 C C . ALA A 1 87 ? -6.069 -11.478 2.855 1.00 97.94 87 ALA A C 1
ATOM 701 O O . ALA A 1 87 ? -6.758 -11.675 1.858 1.00 97.94 87 ALA A O 1
ATOM 702 N N . HIS A 1 88 ? -6.578 -11.450 4.081 1.00 98.31 88 HIS A N 1
ATOM 703 C CA . HIS A 1 88 ? -8.008 -11.466 4.363 1.00 98.31 88 HIS A CA 1
ATOM 704 C C . HIS A 1 88 ? -8.462 -10.042 4.663 1.00 98.31 88 HIS A C 1
ATOM 706 O O . HIS A 1 88 ? -8.044 -9.445 5.655 1.00 98.31 88 HIS A O 1
ATOM 712 N N . TRP A 1 89 ? -9.304 -9.485 3.796 1.00 98.06 89 TRP A N 1
ATOM 713 C CA . TRP A 1 89 ? -9.810 -8.122 3.935 1.00 98.06 89 TRP A CA 1
ATOM 714 C C . TRP A 1 89 ? -11.180 -7.994 3.275 1.00 98.06 89 TRP A C 1
ATOM 716 O O . TRP A 1 89 ? -11.392 -8.510 2.179 1.00 98.06 89 TRP A O 1
ATOM 726 N N . ARG A 1 90 ? -12.119 -7.305 3.940 1.00 95.75 90 ARG A N 1
ATOM 727 C CA . ARG A 1 90 ? -13.522 -7.143 3.492 1.00 95.75 90 ARG A CA 1
ATOM 728 C C . ARG A 1 90 ? -14.242 -8.472 3.217 1.00 95.75 90 ARG A C 1
ATOM 730 O O . ARG A 1 90 ? -15.028 -8.578 2.283 1.00 95.75 90 ARG A O 1
ATOM 737 N N . GLY A 1 91 ? -13.965 -9.493 4.029 1.00 95.75 91 GLY A N 1
ATOM 738 C CA . GLY A 1 91 ? -14.617 -10.802 3.915 1.00 95.75 91 GLY A CA 1
ATOM 739 C C . GLY A 1 91 ? -14.194 -11.627 2.695 1.00 95.75 91 GLY A C 1
ATOM 740 O O . GLY A 1 91 ? -14.849 -12.618 2.390 1.00 95.75 91 GLY A O 1
ATOM 741 N N . ARG A 1 92 ? -13.113 -11.244 2.003 1.00 96.56 92 ARG A N 1
ATOM 742 C CA . ARG A 1 92 ? -12.534 -12.008 0.893 1.00 96.56 92 ARG A CA 1
ATOM 743 C C . ARG A 1 92 ? -11.027 -12.167 1.056 1.00 96.56 92 ARG A C 1
ATOM 745 O O . ARG A 1 92 ? -10.384 -11.428 1.804 1.00 96.56 92 ARG A O 1
ATOM 752 N N . GLU A 1 93 ? -10.496 -13.149 0.346 1.00 97.94 93 GLU A N 1
ATOM 753 C CA . GLU A 1 93 ? -9.068 -13.421 0.252 1.00 97.94 93 GLU A CA 1
ATOM 754 C C . GLU A 1 93 ? -8.475 -12.735 -0.983 1.00 97.94 93 GLU A C 1
ATOM 756 O O . GLU A 1 93 ? -9.095 -12.719 -2.050 1.00 97.94 93 GLU A O 1
ATOM 761 N N . TRP A 1 94 ? -7.268 -12.199 -0.837 1.00 98.19 94 TRP A N 1
ATOM 762 C CA . TRP A 1 94 ? -6.528 -11.498 -1.876 1.00 98.19 94 TRP A CA 1
ATOM 763 C C . TRP A 1 94 ? -5.124 -12.074 -2.028 1.00 98.19 94 TRP A C 1
ATOM 765 O O . TRP A 1 94 ? -4.440 -12.345 -1.036 1.00 98.19 94 TRP A O 1
ATOM 775 N N . ALA A 1 95 ? -4.654 -12.168 -3.271 1.00 97.69 95 ALA A N 1
ATOM 776 C CA . ALA A 1 95 ? -3.229 -12.316 -3.526 1.00 97.69 95 ALA A CA 1
ATOM 777 C C . ALA A 1 95 ? -2.500 -11.011 -3.163 1.00 97.69 95 ALA A C 1
ATOM 779 O O . ALA A 1 95 ? -3.053 -9.918 -3.300 1.00 97.69 95 ALA A O 1
ATOM 780 N N . ILE A 1 96 ? -1.249 -11.114 -2.715 1.00 98.12 96 ILE A N 1
ATOM 781 C CA . ILE A 1 96 ? -0.404 -9.947 -2.450 1.00 98.12 96 ILE A CA 1
ATOM 782 C C . ILE A 1 96 ? 0.679 -9.835 -3.514 1.00 98.12 96 ILE A C 1
ATOM 784 O O . ILE A 1 96 ? 1.462 -10.766 -3.699 1.00 98.12 96 ILE A O 1
ATOM 788 N N . ALA A 1 97 ? 0.769 -8.659 -4.132 1.00 98.06 97 ALA A N 1
ATOM 789 C CA . ALA A 1 97 ? 1.950 -8.208 -4.850 1.00 98.06 97 ALA A CA 1
ATOM 790 C C . ALA A 1 97 ? 2.692 -7.182 -3.988 1.00 98.06 97 ALA A C 1
ATOM 792 O O . ALA A 1 97 ? 2.173 -6.101 -3.704 1.00 98.06 97 ALA A O 1
ATOM 793 N N . ARG A 1 98 ? 3.918 -7.500 -3.562 1.00 97.38 98 ARG A N 1
ATOM 794 C CA . ARG A 1 98 ? 4.723 -6.566 -2.762 1.00 97.38 98 ARG A CA 1
ATOM 795 C C . ARG A 1 98 ? 5.123 -5.367 -3.605 1.00 97.38 98 ARG A C 1
ATOM 797 O O . ARG A 1 98 ? 5.688 -5.546 -4.677 1.00 97.38 98 ARG A O 1
ATOM 804 N N . VAL A 1 99 ? 4.902 -4.154 -3.116 1.00 97.69 99 VAL A N 1
ATOM 805 C CA . VAL A 1 99 ? 5.303 -2.919 -3.795 1.00 97.69 99 VAL A CA 1
ATOM 806 C C . VAL A 1 99 ? 6.708 -2.528 -3.338 1.00 97.69 99 VAL A C 1
ATOM 808 O O . VAL A 1 99 ? 6.885 -2.140 -2.177 1.00 97.69 99 VAL A O 1
ATOM 811 N N . PRO A 1 100 ? 7.722 -2.591 -4.219 1.00 95.94 100 PRO A N 1
ATOM 812 C CA . PRO A 1 100 ? 9.069 -2.159 -3.880 1.00 95.94 100 PRO A CA 1
ATOM 813 C C . PRO A 1 100 ? 9.100 -0.669 -3.528 1.00 95.94 100 PRO A C 1
ATOM 815 O O . PRO A 1 100 ? 8.341 0.125 -4.082 1.00 95.94 100 PRO A O 1
ATOM 818 N N . GLN A 1 101 ? 10.038 -0.268 -2.667 1.00 95.94 101 GLN A N 1
ATOM 819 C CA . GLN A 1 101 ? 10.152 1.120 -2.202 1.00 95.94 101 GLN A CA 1
ATOM 820 C C . GLN A 1 101 ? 10.225 2.150 -3.342 1.00 95.94 101 GLN A C 1
ATOM 822 O O . GLN A 1 101 ? 9.635 3.223 -3.229 1.00 95.94 101 GLN A O 1
ATOM 827 N N . ARG A 1 102 ? 10.903 1.823 -4.454 1.00 95.62 102 ARG A N 1
ATOM 828 C CA . ARG A 1 102 ? 11.000 2.703 -5.636 1.00 95.62 102 ARG A CA 1
ATOM 829 C C . ARG A 1 102 ? 9.626 3.081 -6.212 1.00 95.62 102 ARG A C 1
ATOM 831 O O . ARG A 1 102 ? 9.454 4.200 -6.674 1.00 95.62 102 ARG A O 1
ATOM 838 N N . CYS A 1 103 ? 8.640 2.192 -6.085 1.00 97.31 103 CYS A N 1
ATOM 839 C CA . CYS A 1 103 ? 7.299 2.366 -6.631 1.00 97.31 103 CYS A CA 1
ATOM 840 C C . CYS A 1 103 ? 6.351 3.100 -5.663 1.00 97.31 103 CYS A C 1
ATOM 842 O O . CYS A 1 103 ? 5.228 3.434 -6.035 1.00 97.31 103 CYS A O 1
ATOM 844 N N . TRP A 1 104 ? 6.742 3.360 -4.407 1.00 97.19 104 TRP A N 1
ATOM 845 C CA . TRP A 1 104 ? 5.823 3.947 -3.417 1.00 97.19 104 TRP A CA 1
ATOM 846 C C . TRP A 1 104 ? 5.330 5.346 -3.804 1.00 97.19 104 TRP A C 1
ATOM 848 O O . TRP A 1 104 ? 4.184 5.690 -3.514 1.00 97.19 104 TRP A O 1
ATOM 858 N N . ALA A 1 105 ? 6.169 6.135 -4.478 1.00 96.44 105 ALA A N 1
ATOM 859 C CA . ALA A 1 105 ? 5.827 7.472 -4.963 1.00 96.44 105 ALA A CA 1
ATOM 860 C C . ALA A 1 105 ? 5.295 7.487 -6.408 1.00 96.44 105 ALA A C 1
ATOM 862 O O . ALA A 1 105 ? 4.939 8.550 -6.902 1.00 96.44 105 ALA A O 1
ATOM 863 N N . TRP A 1 106 ? 5.225 6.335 -7.083 1.00 96.25 106 TRP A N 1
ATOM 864 C CA . TRP A 1 106 ? 4.691 6.245 -8.442 1.00 96.25 106 TRP A CA 1
ATOM 865 C C . TRP A 1 106 ? 3.194 6.568 -8.457 1.00 96.25 106 TRP A C 1
ATOM 867 O O . TRP A 1 106 ? 2.447 6.038 -7.639 1.00 96.25 106 TRP A O 1
ATOM 877 N N . GLU A 1 107 ? 2.751 7.441 -9.357 1.00 94.62 107 GLU A N 1
ATOM 878 C CA . GLU A 1 107 ? 1.339 7.852 -9.461 1.00 94.62 107 GLU A CA 1
ATOM 879 C C . GLU A 1 107 ? 0.564 7.062 -10.523 1.00 94.62 107 GLU A C 1
ATOM 881 O O . GLU A 1 107 ? -0.665 7.074 -10.530 1.00 94.62 107 GLU A O 1
ATOM 886 N N . GLY A 1 108 ? 1.272 6.372 -11.420 1.00 93.69 108 GLY A N 1
ATOM 887 C CA . GLY A 1 108 ? 0.656 5.544 -12.448 1.00 93.69 108 GLY A CA 1
ATOM 888 C C . GLY A 1 108 ? 0.196 4.183 -11.928 1.00 93.69 108 GLY A C 1
ATOM 889 O O . GLY A 1 108 ? 0.420 3.806 -10.775 1.00 93.69 108 GLY A O 1
ATOM 890 N N . ARG A 1 109 ? -0.409 3.410 -12.833 1.00 95.00 109 ARG A N 1
ATOM 891 C CA . ARG A 1 109 ? -0.821 2.033 -12.559 1.00 95.00 109 ARG A CA 1
ATOM 892 C C . ARG A 1 109 ? 0.396 1.157 -12.244 1.00 95.00 109 ARG A C 1
ATOM 894 O O . ARG A 1 109 ? 1.484 1.358 -12.793 1.00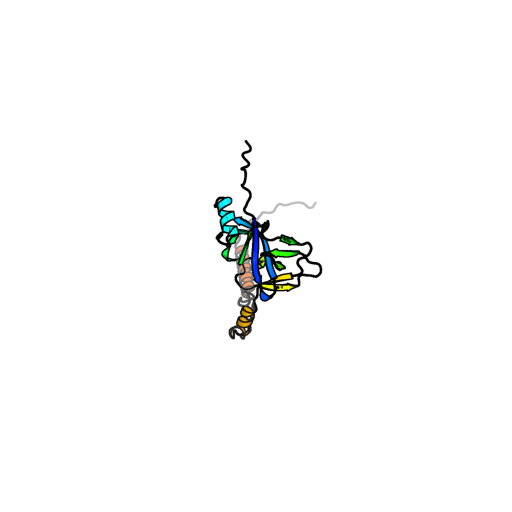 95.00 109 ARG A O 1
ATOM 901 N N . LEU A 1 110 ? 0.196 0.184 -11.363 1.00 97.19 110 LEU A N 1
ATOM 902 C CA . LEU A 1 110 ? 1.136 -0.903 -11.124 1.00 97.19 110 LEU A CA 1
ATOM 903 C C . LEU A 1 110 ? 0.678 -2.181 -11.821 1.00 97.19 110 LEU A C 1
ATOM 905 O O . LEU A 1 110 ? -0.515 -2.489 -11.856 1.00 97.19 110 LEU A O 1
ATOM 909 N N . ILE A 1 111 ? 1.651 -2.941 -12.314 1.00 96.56 111 ILE A N 1
ATOM 910 C CA . ILE A 1 111 ? 1.472 -4.302 -12.821 1.00 96.56 111 ILE A CA 1
ATOM 911 C C . ILE A 1 111 ? 2.123 -5.310 -11.878 1.00 96.56 111 ILE A C 1
ATOM 913 O O . ILE A 1 111 ? 2.990 -4.964 -11.072 1.00 96.56 111 ILE A O 1
ATOM 917 N N . VAL A 1 112 ? 1.678 -6.559 -11.975 1.00 97.06 112 VAL A N 1
ATOM 918 C CA . VAL A 1 112 ? 2.178 -7.678 -11.178 1.00 97.06 112 VAL A CA 1
ATOM 919 C C . VAL A 1 112 ? 3.231 -8.448 -11.970 1.00 97.06 112 VAL A C 1
ATOM 921 O O . VAL A 1 112 ? 3.008 -8.828 -13.117 1.00 97.06 112 VAL A O 1
ATOM 924 N N . GLU A 1 113 ? 4.363 -8.718 -11.333 1.00 95.50 113 GLU A N 1
ATOM 925 C CA . GLU A 1 113 ? 5.447 -9.547 -11.851 1.00 95.50 113 GLU A CA 1
ATOM 926 C C . GLU A 1 113 ? 5.751 -10.684 -10.866 1.00 95.50 113 GLU A C 1
ATOM 928 O O . GLU A 1 113 ? 5.591 -10.511 -9.653 1.00 95.50 113 GLU A O 1
ATOM 933 N N . PRO A 1 114 ? 6.208 -11.852 -11.343 1.00 94.62 114 PRO A N 1
ATOM 934 C CA . PRO A 1 114 ? 6.671 -12.907 -10.454 1.00 94.62 114 PRO A CA 1
ATOM 935 C C . PRO A 1 114 ? 7.911 -12.450 -9.676 1.00 94.62 114 PRO A C 1
ATOM 937 O O . PRO A 1 114 ? 8.864 -11.910 -10.240 1.00 94.62 114 PRO A O 1
ATOM 940 N N . SER A 1 115 ? 7.911 -12.700 -8.370 1.00 93.25 115 SER A N 1
ATOM 941 C CA . SER A 1 115 ? 9.097 -12.559 -7.527 1.00 93.25 115 SER A CA 1
ATOM 942 C C . SER A 1 115 ? 10.119 -13.665 -7.844 1.00 93.25 115 SER A C 1
ATOM 944 O O . SER A 1 115 ? 9.750 -14.719 -8.374 1.00 93.25 115 SER A O 1
ATOM 946 N N . PRO A 1 116 ? 11.404 -13.493 -7.475 1.00 89.88 116 PRO A N 1
ATOM 947 C CA . PRO A 1 116 ? 12.390 -14.568 -7.558 1.00 89.88 116 PRO A CA 1
ATOM 948 C C . PRO A 1 116 ? 11.911 -15.844 -6.854 1.00 89.88 116 PRO A C 1
ATOM 950 O O . PRO A 1 116 ? 11.282 -15.776 -5.794 1.00 89.88 116 PRO A O 1
ATOM 953 N N . ALA A 1 117 ? 12.233 -17.008 -7.423 1.00 86.56 117 ALA A N 1
ATOM 954 C CA . ALA A 1 117 ? 11.787 -18.301 -6.909 1.00 86.56 117 ALA A CA 1
ATOM 955 C C . ALA A 1 117 ? 12.109 -18.472 -5.410 1.00 86.56 117 ALA A C 1
ATOM 957 O O . ALA A 1 117 ? 13.228 -18.213 -4.973 1.00 86.56 117 ALA A O 1
ATOM 958 N N . GLY A 1 118 ? 11.114 -18.903 -4.628 1.00 81.81 118 GLY A N 1
ATOM 959 C CA . GLY A 1 118 ? 11.230 -19.066 -3.173 1.00 81.81 118 GLY A CA 1
ATOM 960 C C . GLY A 1 118 ? 11.000 -17.791 -2.352 1.00 81.81 118 GLY A C 1
ATOM 961 O O . GLY A 1 118 ? 11.043 -17.854 -1.126 1.00 81.81 118 GLY A O 1
ATOM 962 N N . SER A 1 119 ? 10.728 -16.648 -2.989 1.00 85.44 119 SER A N 1
ATOM 963 C CA . SER A 1 119 ? 10.353 -15.418 -2.283 1.00 85.44 119 SER A CA 1
ATOM 964 C C . SER A 1 119 ? 8.886 -15.449 -1.851 1.00 85.44 119 SER A C 1
ATOM 966 O O . SER A 1 119 ? 8.016 -15.878 -2.609 1.00 85.44 119 SER A O 1
ATOM 968 N N . LEU A 1 120 ? 8.608 -14.927 -0.655 1.00 86.50 120 LEU A N 1
ATOM 969 C CA . LEU A 1 120 ? 7.258 -14.602 -0.198 1.00 86.50 120 LEU A CA 1
ATOM 970 C C . LEU A 1 120 ? 7.136 -13.078 -0.017 1.00 86.50 120 LEU A C 1
ATOM 972 O O . LEU A 1 120 ? 7.976 -12.491 0.671 1.00 86.50 120 LEU A O 1
ATOM 976 N N . PRO A 1 121 ? 6.125 -12.426 -0.622 1.00 91.12 121 PRO A N 1
ATOM 977 C CA . PRO A 1 121 ? 5.124 -12.996 -1.531 1.00 91.12 121 PRO A CA 1
ATOM 978 C C . PRO A 1 121 ? 5.706 -13.425 -2.886 1.00 91.12 121 PRO A C 1
ATOM 980 O O . PRO A 1 121 ? 6.716 -12.892 -3.354 1.00 91.12 121 PRO A O 1
ATOM 983 N N . ALA A 1 122 ? 5.002 -14.350 -3.545 1.00 92.56 122 ALA A N 1
ATOM 984 C CA . ALA A 1 122 ? 5.345 -14.851 -4.878 1.00 92.56 122 ALA A CA 1
ATOM 985 C C . ALA A 1 122 ? 5.253 -13.781 -5.983 1.00 92.56 122 ALA A C 1
ATOM 987 O O . ALA A 1 122 ? 5.738 -14.006 -7.090 1.00 92.56 122 ALA A O 1
ATOM 988 N N . TRP A 1 123 ? 4.654 -12.626 -5.682 1.00 96.19 123 TRP A N 1
ATOM 989 C CA . 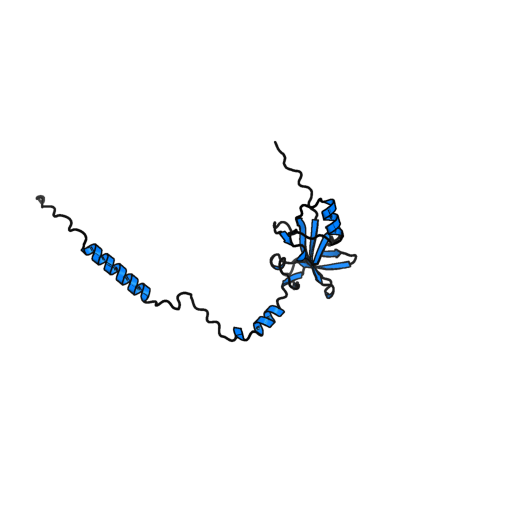TRP A 1 123 ? 4.441 -11.529 -6.615 1.00 96.19 123 TRP A CA 1
ATOM 990 C C . TRP A 1 123 ? 5.058 -10.225 -6.109 1.00 96.19 123 TRP A C 1
ATOM 992 O O . TRP A 1 123 ? 4.964 -9.887 -4.924 1.00 96.19 123 TRP A O 1
ATOM 1002 N N . GLN A 1 124 ? 5.615 -9.450 -7.031 1.00 97.00 124 GLN A N 1
ATOM 1003 C CA . GLN A 1 124 ? 6.062 -8.081 -6.810 1.00 97.00 124 GLN A CA 1
ATOM 1004 C C . GLN A 1 124 ? 5.327 -7.132 -7.756 1.00 97.00 124 GLN A C 1
ATOM 1006 O O . GLN A 1 124 ? 4.876 -7.521 -8.828 1.00 97.00 124 GLN A O 1
ATOM 1011 N N . SER A 1 125 ? 5.211 -5.872 -7.363 1.00 97.75 125 SER A N 1
ATOM 1012 C CA . SER A 1 125 ? 4.682 -4.821 -8.225 1.00 97.75 125 SER A CA 1
ATOM 1013 C C . SER A 1 125 ? 5.799 -4.124 -8.991 1.00 97.75 125 SER A C 1
ATOM 1015 O O . SER A 1 125 ? 6.913 -3.974 -8.482 1.00 97.75 125 SER A O 1
ATOM 1017 N N . SER A 1 126 ? 5.465 -3.636 -10.178 1.00 97.06 126 SER A N 1
ATOM 1018 C CA . SER A 1 126 ? 6.343 -2.855 -11.047 1.00 97.06 126 SER A CA 1
ATOM 1019 C C . SER A 1 126 ? 5.554 -1.704 -11.672 1.00 97.06 126 SER A C 1
ATOM 1021 O O . SER A 1 126 ? 4.328 -1.793 -11.796 1.00 97.06 126 SER A O 1
ATOM 1023 N N . GLU A 1 127 ? 6.224 -0.606 -12.018 1.00 96.00 127 GLU A N 1
ATOM 1024 C CA . GLU A 1 127 ? 5.578 0.521 -12.690 1.00 96.00 127 GLU A CA 1
ATOM 1025 C C . GLU A 1 127 ? 5.070 0.109 -14.081 1.00 96.00 127 GLU A C 1
ATOM 1027 O O . GLU A 1 127 ? 5.831 -0.410 -14.902 1.00 96.00 127 GLU A O 1
ATOM 1032 N N . ASP A 1 128 ? 3.798 0.382 -14.386 1.00 93.12 128 ASP A N 1
ATOM 1033 C CA . ASP A 1 128 ? 3.307 0.267 -15.758 1.00 93.12 128 ASP A CA 1
ATOM 1034 C C . ASP A 1 128 ? 3.836 1.437 -16.598 1.00 93.12 128 ASP A C 1
ATOM 1036 O O . ASP A 1 128 ? 3.340 2.566 -16.538 1.00 93.12 128 ASP A O 1
ATOM 1040 N N . VAL A 1 129 ? 4.881 1.164 -17.374 1.00 88.00 129 VAL A N 1
ATOM 1041 C CA . VAL A 1 129 ? 5.526 2.134 -18.268 1.00 88.00 129 VAL A CA 1
ATOM 1042 C C . VAL A 1 129 ? 5.190 1.891 -19.739 1.00 88.00 129 VAL A C 1
ATOM 1044 O O . VAL A 1 129 ? 5.845 2.467 -20.609 1.00 88.00 129 VAL A O 1
ATOM 1047 N N . ALA A 1 130 ? 4.188 1.058 -20.051 1.00 83.81 130 ALA A N 1
ATOM 1048 C CA . ALA A 1 130 ? 3.844 0.717 -21.433 1.00 83.81 130 ALA A CA 1
ATOM 1049 C C . ALA A 1 130 ? 3.526 1.966 -22.271 1.00 83.81 130 ALA A C 1
ATOM 1051 O O . ALA A 1 130 ? 4.074 2.137 -23.355 1.00 83.81 130 ALA A O 1
ATOM 1052 N N . HIS A 1 131 ? 2.746 2.897 -21.718 1.00 74.69 131 HIS A N 1
ATOM 1053 C CA . HIS A 1 131 ? 2.399 4.147 -22.398 1.00 74.69 131 HIS A CA 1
ATOM 1054 C C . HIS A 1 131 ? 3.608 5.086 -22.588 1.00 74.69 131 HIS A C 1
ATOM 1056 O O . HIS A 1 131 ? 3.701 5.798 -23.587 1.00 74.69 131 HIS A O 1
ATOM 1062 N N . VAL A 1 132 ? 4.575 5.070 -21.661 1.00 75.81 132 VAL A N 1
ATOM 1063 C CA . VAL A 1 132 ? 5.831 5.827 -21.815 1.00 75.81 132 VAL A CA 1
ATOM 1064 C C . VAL A 1 132 ? 6.669 5.235 -22.946 1.00 75.81 132 VAL A C 1
ATOM 1066 O O . VAL A 1 132 ? 7.214 5.989 -23.750 1.00 75.81 132 VAL A O 1
ATOM 1069 N N . ARG A 1 133 ? 6.741 3.900 -23.028 1.00 73.62 133 ARG A N 1
ATOM 1070 C CA . ARG A 1 133 ? 7.436 3.194 -24.112 1.00 73.62 133 ARG A CA 1
ATOM 1071 C C . ARG A 1 133 ? 6.791 3.480 -25.459 1.00 73.62 133 ARG A C 1
ATOM 1073 O O . ARG A 1 133 ? 7.484 3.933 -26.354 1.00 73.62 133 ARG A O 1
ATOM 1080 N N . GLU A 1 134 ? 5.472 3.349 -25.563 1.00 73.31 134 GLU A N 1
ATOM 1081 C CA . GLU A 1 134 ? 4.738 3.653 -26.794 1.00 73.31 134 GLU A CA 1
ATOM 1082 C C . GLU A 1 134 ? 4.967 5.100 -27.252 1.00 73.31 134 GLU A C 1
ATOM 1084 O O . GLU A 1 134 ? 5.220 5.356 -28.428 1.00 73.31 134 GLU A O 1
ATOM 1089 N N . ARG A 1 135 ? 4.939 6.070 -26.329 1.00 72.06 135 ARG A N 1
ATOM 1090 C CA . ARG A 1 135 ? 5.233 7.467 -26.667 1.00 72.06 135 ARG A CA 1
ATOM 1091 C C . ARG A 1 135 ? 6.681 7.663 -27.118 1.00 72.06 135 ARG A C 1
ATOM 1093 O O . ARG A 1 135 ? 6.916 8.461 -28.022 1.00 72.06 135 ARG A O 1
ATOM 1100 N N . ALA A 1 136 ? 7.640 6.986 -26.491 1.00 70.88 136 ALA A N 1
ATOM 1101 C CA . ALA A 1 136 ? 9.041 7.044 -26.895 1.00 70.88 136 ALA A CA 1
ATOM 1102 C C . ALA A 1 136 ? 9.237 6.433 -28.291 1.00 70.88 136 ALA A C 1
ATOM 1104 O O . ALA A 1 136 ? 9.842 7.070 -29.148 1.00 70.88 136 ALA A O 1
ATOM 1105 N N . ASP A 1 137 ? 8.649 5.267 -28.547 1.00 70.44 137 ASP A N 1
ATOM 1106 C CA . ASP A 1 137 ? 8.758 4.553 -29.821 1.00 70.44 137 ASP A CA 1
ATOM 1107 C C . ASP A 1 137 ? 8.100 5.328 -30.976 1.00 70.44 137 ASP A C 1
ATOM 1109 O O . ASP A 1 137 ? 8.623 5.352 -32.088 1.00 70.44 137 ASP A O 1
ATOM 1113 N N . ASN A 1 138 ? 6.999 6.037 -30.704 1.00 66.12 13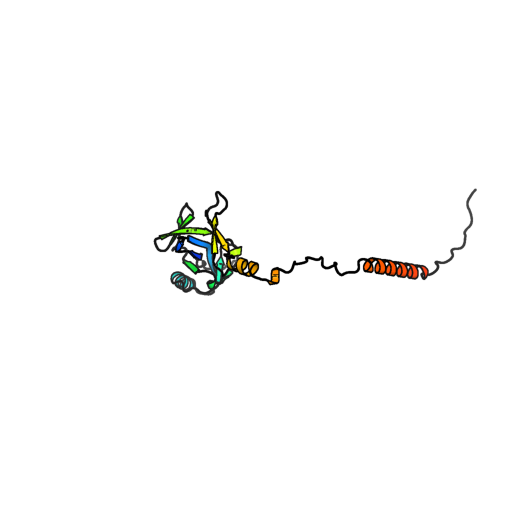8 ASN A N 1
ATOM 1114 C CA . ASN A 1 138 ? 6.291 6.869 -31.686 1.00 66.12 138 ASN A CA 1
ATOM 1115 C C . ASN A 1 138 ? 6.854 8.296 -31.827 1.00 66.12 138 ASN A C 1
ATOM 1117 O O . ASN A 1 138 ? 6.345 9.092 -32.618 1.00 66.12 138 ASN A O 1
ATOM 1121 N N . SER A 1 139 ? 7.883 8.665 -31.060 1.00 63.62 139 SER A N 1
ATOM 1122 C CA . SER A 1 139 ? 8.491 9.990 -31.168 1.00 63.62 139 SER A CA 1
ATOM 1123 C C . SER A 1 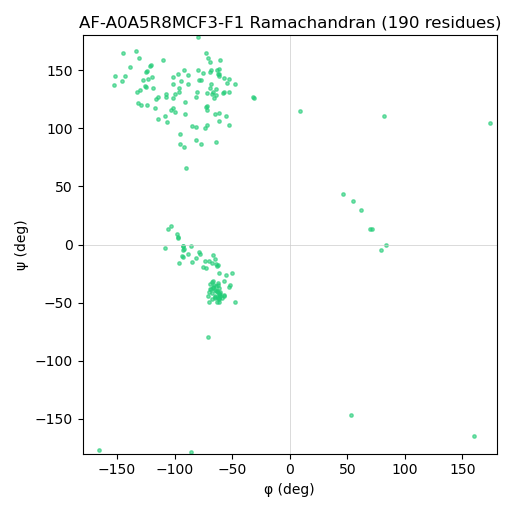139 ? 9.478 10.030 -32.338 1.00 63.62 139 SER A C 1
ATOM 1125 O O . SER A 1 139 ? 10.635 9.638 -32.194 1.00 63.62 139 SER A O 1
ATOM 1127 N N . GLU A 1 140 ? 9.064 10.609 -33.474 1.00 60.62 140 GLU A N 1
ATOM 1128 C CA . GLU A 1 140 ? 9.936 10.885 -34.639 1.00 60.62 140 GLU A CA 1
ATOM 1129 C C . GLU A 1 140 ? 11.245 11.609 -34.265 1.00 60.62 140 GLU A C 1
ATOM 1131 O O . GLU A 1 140 ? 12.252 11.483 -34.957 1.00 60.62 140 GLU A O 1
ATOM 1136 N N . TRP A 1 141 ? 11.27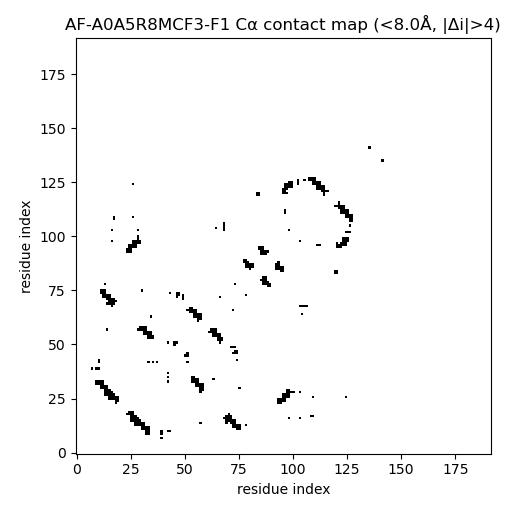4 12.330 -33.143 1.00 56.00 141 TRP A N 1
ATOM 1137 C CA . TRP A 1 141 ? 12.423 13.098 -32.659 1.00 56.00 141 TRP A CA 1
ATOM 1138 C C . TRP A 1 141 ? 13.590 12.215 -32.175 1.00 56.00 141 TRP A C 1
ATOM 1140 O O . TRP A 1 141 ? 14.703 12.713 -32.023 1.00 56.00 141 TRP A O 1
ATOM 1150 N N . LEU A 1 142 ? 13.365 10.910 -31.972 1.00 55.69 142 LEU A N 1
ATOM 1151 C CA . LEU A 1 142 ? 14.404 9.916 -31.665 1.00 55.69 142 LEU A CA 1
ATOM 1152 C C . LEU A 1 142 ? 14.949 9.208 -32.918 1.00 55.69 142 LEU A C 1
ATOM 1154 O O . LEU A 1 142 ? 15.907 8.442 -32.820 1.00 55.69 142 LEU A O 1
ATOM 1158 N N . SER A 1 143 ? 14.385 9.481 -34.101 1.00 56.59 143 SER A N 1
ATOM 1159 C CA . SER A 1 143 ? 14.900 8.958 -35.378 1.00 56.59 143 SER A CA 1
ATOM 1160 C C . SER A 1 143 ? 16.199 9.652 -35.820 1.00 56.59 143 SER A C 1
ATOM 1162 O O . SER A 1 143 ? 16.941 9.143 -36.662 1.00 56.59 143 SER A O 1
ATOM 1164 N N . GLY A 1 144 ? 16.533 10.786 -35.194 1.00 61.53 144 GLY A N 1
ATOM 1165 C CA . GLY A 1 144 ? 17.860 11.382 -35.258 1.00 61.53 144 GLY A CA 1
ATOM 1166 C C . GLY A 1 144 ? 18.865 10.558 -34.453 1.00 61.53 144 GLY A C 1
ATOM 1167 O O . GLY A 1 144 ? 18.740 10.426 -33.239 1.00 61.53 144 GLY A O 1
ATOM 1168 N N . ARG A 1 145 ? 19.900 10.029 -35.117 1.00 59.78 145 ARG A N 1
ATOM 1169 C CA . ARG A 1 145 ? 21.027 9.331 -34.479 1.00 59.78 145 ARG A CA 1
ATOM 1170 C C . ARG A 1 145 ? 21.625 10.211 -33.374 1.00 59.78 145 ARG A C 1
A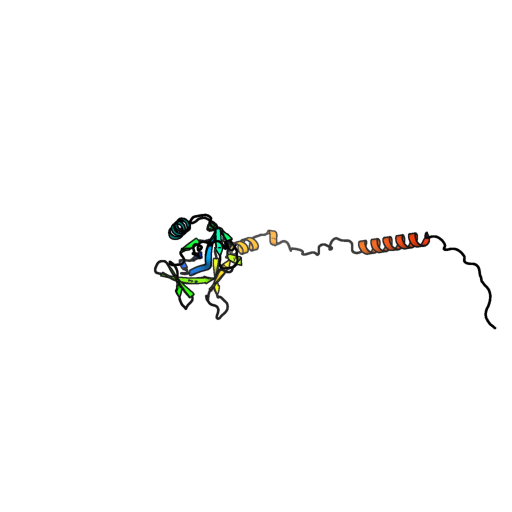TOM 1172 O O . ARG A 1 145 ? 22.373 11.142 -33.666 1.00 59.78 145 ARG A O 1
ATOM 1179 N N . ALA A 1 146 ? 21.315 9.909 -32.114 1.00 65.50 146 ALA A N 1
ATOM 1180 C CA . ALA A 1 146 ? 21.912 10.587 -30.973 1.00 65.50 146 ALA A CA 1
ATOM 1181 C C . ALA A 1 146 ? 23.428 10.337 -30.991 1.00 65.50 146 ALA A C 1
ATOM 1183 O O . ALA A 1 146 ? 23.897 9.224 -30.745 1.00 65.50 146 ALA A O 1
ATOM 1184 N N . SER A 1 147 ? 24.210 11.358 -31.348 1.00 69.25 147 SER A N 1
ATOM 1185 C CA . SER A 1 147 ? 25.664 11.270 -31.285 1.00 69.25 147 SER A CA 1
ATOM 1186 C C . SER A 1 147 ? 26.110 11.615 -29.871 1.00 69.25 147 SER A C 1
ATOM 1188 O O . SER A 1 147 ? 26.165 12.787 -29.502 1.00 69.25 147 SER A O 1
ATOM 1190 N N . PHE A 1 148 ? 26.440 10.598 -29.083 1.00 67.06 148 PHE A N 1
ATOM 1191 C CA . PHE A 1 148 ? 27.148 10.800 -27.827 1.00 67.06 148 PHE A CA 1
ATOM 1192 C C . PHE A 1 148 ? 28.588 11.200 -28.155 1.00 67.06 148 PHE A C 1
ATOM 1194 O O . PHE A 1 148 ? 29.323 10.441 -28.786 1.00 67.06 148 PHE A O 1
ATOM 1201 N N . ARG A 1 149 ? 28.969 12.419 -27.774 1.00 66.00 149 ARG A N 1
ATOM 1202 C CA . ARG A 1 149 ? 30.343 12.920 -27.860 1.00 66.00 149 ARG A CA 1
ATOM 1203 C C . ARG A 1 149 ? 30.807 13.278 -26.456 1.00 66.00 149 ARG A C 1
ATOM 1205 O O . ARG A 1 149 ? 30.006 13.741 -25.645 1.00 66.00 149 ARG A O 1
ATOM 1212 N N . SER A 1 150 ? 32.079 13.037 -26.167 1.00 74.00 150 SER A N 1
ATOM 1213 C CA . SER A 1 150 ? 32.707 13.514 -24.939 1.00 74.00 150 SER A CA 1
ATOM 1214 C C . SER A 1 150 ? 32.715 15.049 -24.922 1.00 74.00 150 SER A C 1
ATOM 1216 O O . SER A 1 150 ? 32.714 15.690 -25.975 1.00 74.00 150 SER A O 1
ATOM 1218 N N . GLY A 1 151 ? 32.656 15.652 -23.731 1.00 70.38 151 GLY A N 1
ATOM 1219 C CA . GLY A 1 151 ? 32.543 17.112 -23.578 1.00 70.38 151 GLY A CA 1
ATOM 1220 C C . GLY A 1 151 ? 33.725 17.903 -24.153 1.00 70.38 151 GLY A C 1
ATOM 1221 O O . GLY A 1 151 ? 33.584 19.087 -24.435 1.00 70.38 151 GLY A O 1
ATOM 1222 N N . ASP A 1 152 ? 34.850 17.231 -24.380 1.00 69.56 152 ASP A N 1
ATOM 1223 C CA . ASP A 1 152 ? 36.093 17.735 -24.969 1.00 69.56 152 ASP A CA 1
ATOM 1224 C C . ASP A 1 152 ? 36.177 17.529 -26.495 1.00 69.56 152 ASP A C 1
ATOM 1226 O O . ASP A 1 152 ? 37.132 17.964 -27.127 1.00 69.56 152 ASP A O 1
ATOM 1230 N N . ALA A 1 153 ? 35.176 16.914 -27.137 1.00 67.31 153 ALA A N 1
ATOM 1231 C CA . ALA A 1 153 ? 35.233 16.565 -28.562 1.00 67.31 153 ALA A CA 1
ATOM 1232 C C . ALA A 1 153 ? 35.264 17.773 -29.524 1.00 67.31 153 ALA A C 1
ATOM 1234 O O . ALA A 1 153 ? 35.419 17.594 -30.733 1.00 67.31 153 ALA A O 1
ATOM 1235 N N . LEU A 1 154 ? 35.060 18.990 -29.010 1.00 67.12 154 LEU A N 1
ATOM 1236 C CA . LEU A 1 154 ? 35.182 20.254 -29.745 1.00 67.12 154 LEU A CA 1
ATOM 1237 C C . LEU A 1 154 ? 36.426 21.058 -29.336 1.00 67.12 154 LEU A C 1
ATOM 1239 O O . LEU A 1 154 ? 36.667 22.126 -29.900 1.00 67.12 154 LEU A O 1
ATOM 1243 N N . GLU A 1 155 ? 37.194 20.585 -28.355 1.00 70.19 155 GLU A N 1
ATOM 1244 C CA . GLU A 1 155 ? 38.425 21.242 -27.938 1.00 70.19 155 GLU A CA 1
ATOM 1245 C C . GLU A 1 155 ? 39.558 20.868 -28.900 1.00 70.19 155 GLU A C 1
ATOM 1247 O O . GLU A 1 155 ? 39.743 19.707 -29.257 1.00 70.19 155 GLU A O 1
ATOM 1252 N N . ASP A 1 156 ? 40.296 21.879 -29.366 1.00 75.06 156 ASP A N 1
ATOM 1253 C CA . ASP A 1 156 ? 41.471 21.686 -30.217 1.00 75.06 156 ASP A CA 1
ATOM 1254 C C . ASP A 1 156 ? 42.552 20.948 -29.400 1.00 75.06 156 ASP A C 1
ATOM 1256 O O . ASP A 1 156 ? 43.096 21.543 -28.462 1.00 75.06 156 ASP A O 1
ATOM 1260 N N . PRO A 1 157 ? 42.896 19.689 -29.737 1.00 66.88 157 PRO A N 1
ATOM 1261 C CA . PRO A 1 157 ? 43.847 18.890 -28.963 1.00 66.88 157 PRO A CA 1
ATOM 1262 C C . PRO A 1 157 ? 45.254 19.502 -28.948 1.00 66.88 157 PRO A C 1
ATOM 1264 O O . PRO A 1 157 ? 46.073 19.188 -28.083 1.00 66.88 157 PRO A O 1
ATOM 1267 N N . GLU A 1 158 ? 45.559 20.404 -29.882 1.00 75.62 158 GLU A N 1
ATOM 1268 C CA . GLU A 1 158 ? 46.840 21.098 -29.917 1.00 75.62 158 GLU A CA 1
ATOM 1269 C C . GLU A 1 158 ? 46.877 22.342 -29.029 1.00 75.62 158 GLU A C 1
ATOM 1271 O O . GLU A 1 158 ? 47.964 22.857 -28.749 1.00 75.62 158 GLU A O 1
ATOM 1276 N N . LYS A 1 159 ? 45.725 22.843 -28.572 1.00 77.25 159 LYS A N 1
ATOM 1277 C CA . LYS A 1 159 ? 45.652 24.039 -27.726 1.00 77.25 159 LYS A CA 1
ATOM 1278 C C . LYS A 1 159 ? 46.442 23.842 -26.434 1.00 77.25 159 LYS A C 1
ATOM 1280 O O . LYS A 1 159 ? 47.285 24.675 -26.101 1.00 77.25 159 LYS A O 1
ATOM 1285 N N . ASP A 1 160 ? 46.273 22.694 -25.785 1.00 72.75 160 ASP A N 1
ATOM 1286 C CA . ASP A 1 160 ? 46.997 22.353 -24.557 1.00 72.75 160 ASP A CA 1
ATOM 1287 C C . ASP A 1 160 ? 48.509 22.238 -24.779 1.00 72.75 160 ASP A C 1
ATOM 1289 O O . ASP A 1 160 ? 49.308 22.664 -23.936 1.00 72.75 160 ASP A O 1
ATOM 1293 N N . ILE A 1 161 ? 48.918 21.723 -25.944 1.00 75.75 161 ILE A N 1
ATOM 1294 C CA . ILE A 1 161 ? 50.326 21.603 -26.337 1.00 75.75 161 ILE A CA 1
ATOM 1295 C C . ILE A 1 161 ? 50.929 22.995 -26.554 1.00 75.75 161 ILE A C 1
ATOM 1297 O O . ILE A 1 161 ? 52.001 23.299 -26.021 1.00 75.75 161 ILE A O 1
ATOM 1301 N N . ARG A 1 162 ? 50.235 23.874 -27.289 1.00 82.44 162 ARG A N 1
ATOM 1302 C CA . ARG A 1 162 ? 50.674 25.258 -27.530 1.00 82.44 162 ARG A CA 1
ATOM 1303 C C . ARG A 1 162 ? 50.777 26.040 -26.218 1.00 82.44 162 ARG A C 1
ATOM 1305 O O . ARG A 1 162 ? 51.799 26.690 -25.982 1.00 82.44 162 ARG A O 1
ATOM 1312 N N . ASP A 1 163 ? 49.798 25.899 -25.327 1.00 81.44 163 ASP A N 1
ATOM 1313 C CA . ASP A 1 163 ? 49.786 26.550 -24.014 1.00 81.44 163 ASP A CA 1
ATOM 1314 C C . ASP A 1 163 ? 50.893 26.014 -23.094 1.00 81.44 163 ASP A C 1
ATOM 1316 O O . ASP A 1 163 ? 51.521 26.765 -22.338 1.00 81.44 163 ASP A O 1
ATOM 1320 N N . ALA A 1 164 ? 51.189 24.713 -23.146 1.00 78.06 164 ALA A N 1
ATOM 1321 C CA . ALA A 1 164 ? 52.318 24.126 -22.427 1.00 78.06 164 ALA A CA 1
ATOM 1322 C C . ALA A 1 164 ? 53.669 24.653 -22.946 1.00 78.06 164 ALA A C 1
ATOM 1324 O O . ALA A 1 164 ? 54.524 25.048 -22.145 1.00 78.06 164 ALA A O 1
ATOM 1325 N N . ILE A 1 165 ? 53.853 24.730 -24.270 1.00 84.06 165 ILE A N 1
ATOM 1326 C CA . ILE A 1 165 ? 55.071 25.268 -24.898 1.00 84.06 165 ILE A CA 1
ATOM 1327 C C . ILE A 1 165 ? 55.260 26.746 -24.534 1.00 84.06 165 ILE A C 1
ATOM 1329 O O . ILE A 1 165 ? 56.361 27.145 -24.139 1.00 84.06 165 ILE A O 1
ATOM 1333 N N . ALA A 1 166 ? 54.200 27.555 -24.612 1.00 85.19 166 ALA A N 1
ATOM 1334 C CA . ALA A 1 166 ? 54.239 28.975 -24.269 1.00 85.19 166 ALA A CA 1
ATOM 1335 C C . ALA A 1 166 ? 54.626 29.196 -22.797 1.00 85.19 166 ALA A C 1
ATOM 1337 O O . ALA A 1 166 ? 55.541 29.973 -22.503 1.00 85.19 166 ALA A O 1
ATOM 1338 N N . ARG A 1 167 ? 54.011 28.447 -21.869 1.00 83.88 167 ARG A N 1
ATOM 1339 C CA . ARG A 1 167 ? 54.338 28.499 -20.432 1.00 83.88 167 ARG A CA 1
ATOM 1340 C C . ARG A 1 167 ? 55.791 28.122 -20.151 1.00 83.88 167 ARG A C 1
ATOM 1342 O O . ARG A 1 167 ? 56.446 28.759 -19.324 1.00 83.88 167 ARG A O 1
ATOM 1349 N N . ASN A 1 168 ? 56.315 27.109 -20.838 1.00 83.31 168 ASN A N 1
ATOM 1350 C CA . ASN A 1 168 ? 57.693 26.667 -20.638 1.00 83.31 168 ASN A CA 1
ATOM 1351 C C . ASN A 1 168 ? 58.702 27.696 -21.179 1.00 83.31 168 ASN A C 1
ATOM 1353 O O . ASN A 1 168 ? 59.674 28.027 -20.500 1.00 83.31 168 ASN A O 1
ATOM 1357 N N . ARG A 1 169 ? 58.425 28.293 -22.347 1.00 85.06 169 ARG A N 1
ATOM 1358 C CA . ARG A 1 169 ? 59.231 29.397 -22.901 1.00 85.06 169 ARG A CA 1
ATOM 1359 C C . ARG A 1 169 ? 59.249 30.616 -21.977 1.00 85.06 169 ARG A C 1
ATOM 1361 O O . ARG A 1 169 ? 60.325 31.148 -21.715 1.00 85.06 169 ARG A O 1
ATOM 1368 N N . ALA A 1 170 ? 58.100 31.007 -21.422 1.00 81.94 170 ALA A N 1
ATOM 1369 C CA . ALA A 1 170 ? 58.015 32.106 -20.458 1.00 81.94 170 ALA A CA 1
ATOM 1370 C C . ALA A 1 170 ? 58.831 31.822 -19.182 1.00 81.94 170 ALA A C 1
ATOM 1372 O O . ALA A 1 170 ? 59.585 32.678 -18.718 1.00 81.94 170 ALA A O 1
ATOM 1373 N N . ARG A 1 171 ? 58.762 30.590 -18.652 1.00 80.56 171 ARG A N 1
ATOM 1374 C CA . ARG A 1 171 ? 59.585 30.158 -17.507 1.00 80.56 171 ARG A CA 1
ATOM 1375 C C . ARG A 1 171 ? 61.083 30.184 -17.811 1.00 80.56 171 ARG A C 1
ATOM 1377 O O . ARG A 1 171 ? 61.865 30.586 -16.952 1.00 80.56 171 ARG A O 1
ATOM 1384 N N . GLN A 1 172 ? 61.502 29.760 -19.003 1.00 78.94 172 GLN A N 1
ATOM 1385 C CA . GLN A 1 172 ? 62.913 29.812 -19.392 1.00 78.94 172 GLN A CA 1
ATOM 1386 C C . GLN A 1 172 ? 63.415 31.245 -19.595 1.00 78.94 172 GLN A C 1
ATOM 1388 O O . GLN A 1 172 ? 64.530 31.554 -19.179 1.00 78.94 172 GLN A O 1
ATOM 1393 N N . ALA A 1 173 ? 62.595 32.131 -20.169 1.00 77.62 173 ALA A N 1
ATOM 1394 C CA . ALA A 1 173 ? 62.922 33.550 -20.289 1.00 77.62 173 ALA A CA 1
ATOM 1395 C C . ALA A 1 173 ? 63.109 34.195 -18.905 1.00 77.62 173 ALA A C 1
ATOM 1397 O O . ALA A 1 173 ? 64.136 34.825 -18.666 1.00 77.62 173 ALA A O 1
ATOM 1398 N N . ALA A 1 174 ? 62.195 33.928 -17.964 1.00 73.38 174 ALA A N 1
ATOM 1399 C CA . ALA A 1 174 ? 62.290 34.412 -16.586 1.00 73.38 174 ALA A CA 1
ATOM 1400 C C . ALA A 1 174 ? 63.530 33.878 -15.837 1.00 73.38 174 ALA A C 1
ATOM 1402 O O . ALA A 1 174 ? 64.135 34.601 -15.047 1.00 73.38 174 ALA A O 1
ATOM 1403 N N . LYS A 1 175 ? 63.950 32.630 -16.107 1.00 68.94 175 LYS A N 1
ATOM 1404 C CA . LYS A 1 175 ? 65.199 32.061 -15.564 1.00 68.94 175 LYS A CA 1
ATOM 1405 C C . LYS A 1 175 ? 66.457 32.711 -16.146 1.00 68.94 175 LYS A C 1
ATOM 1407 O O . LYS A 1 175 ? 67.440 32.843 -15.427 1.00 68.94 175 LYS A O 1
ATOM 1412 N N . ARG A 1 176 ? 66.440 33.125 -17.419 1.00 61.88 176 ARG A N 1
ATOM 1413 C CA . ARG A 1 176 ? 67.573 33.816 -18.069 1.00 61.88 176 ARG A CA 1
ATOM 1414 C C . ARG A 1 176 ? 67.755 35.258 -17.588 1.00 61.88 176 ARG A C 1
ATOM 1416 O O . ARG A 1 176 ? 68.845 35.794 -17.736 1.00 61.88 176 ARG A O 1
ATOM 1423 N N . THR A 1 177 ? 66.725 35.864 -17.002 1.00 62.16 177 THR A N 1
ATOM 1424 C CA . THR A 1 177 ? 66.760 37.223 -16.434 1.00 62.16 177 THR A CA 1
ATOM 1425 C C . THR A 1 177 ? 66.996 37.263 -14.915 1.00 62.16 177 THR A C 1
ATOM 1427 O O . THR A 1 177 ? 66.943 38.337 -14.323 1.00 62.16 177 THR A O 1
ATOM 1430 N N . GLY A 1 178 ? 67.252 36.120 -14.264 1.00 51.16 178 GLY A N 1
ATOM 1431 C CA . GLY A 1 178 ? 67.635 36.062 -12.845 1.00 51.16 178 GLY A CA 1
ATOM 1432 C C . GLY A 1 178 ? 69.099 36.486 -12.614 1.00 51.16 178 GLY A C 1
ATOM 1433 O O . GLY A 1 178 ? 69.936 36.252 -13.485 1.00 51.16 178 GLY A O 1
ATOM 1434 N N . PRO A 1 179 ? 69.436 37.118 -11.472 1.00 46.75 179 PRO A N 1
ATOM 1435 C CA . PRO A 1 179 ? 70.692 37.847 -11.301 1.00 46.75 179 PRO A CA 1
ATOM 1436 C C . PRO A 1 179 ? 71.920 36.927 -11.271 1.00 46.75 179 PRO A C 1
ATOM 1438 O O . PRO A 1 179 ? 71.926 35.897 -10.597 1.00 46.75 179 PRO A O 1
ATOM 1441 N N . ALA A 1 180 ? 72.987 37.354 -11.957 1.00 54.44 180 ALA A N 1
ATOM 1442 C CA . ALA A 1 180 ? 74.309 36.740 -11.909 1.00 54.44 180 ALA A CA 1
ATOM 1443 C C . ALA A 1 180 ? 74.811 36.664 -10.456 1.00 54.44 180 ALA A C 1
ATOM 1445 O O . ALA A 1 180 ? 75.109 37.680 -9.821 1.00 54.44 180 ALA A O 1
ATOM 1446 N N . SER A 1 181 ? 74.894 35.451 -9.909 1.00 49.59 181 SER A N 1
ATOM 1447 C CA . SER A 1 181 ? 75.456 35.220 -8.584 1.00 49.59 181 SER A CA 1
ATOM 1448 C C . SER A 1 181 ? 76.973 35.407 -8.621 1.00 49.59 181 SER A C 1
ATOM 1450 O O . SER A 1 181 ? 77.710 34.557 -9.112 1.00 49.59 181 SER A O 1
ATOM 1452 N N . LYS A 1 182 ? 77.382 36.568 -8.106 1.00 48.56 182 LYS A N 1
ATOM 1453 C CA . LYS A 1 182 ? 78.651 36.940 -7.465 1.00 48.56 182 LYS A CA 1
ATOM 1454 C C . LYS A 1 182 ? 79.797 35.919 -7.536 1.00 48.56 182 LYS A C 1
ATOM 1456 O O . LYS A 1 182 ? 79.799 34.893 -6.862 1.00 48.56 182 LYS A O 1
ATOM 1461 N N . THR A 1 183 ? 80.831 36.348 -8.251 1.00 47.16 183 THR A N 1
ATOM 1462 C CA . THR A 1 183 ? 82.251 36.027 -8.097 1.00 47.16 183 THR A CA 1
ATOM 1463 C C . THR A 1 183 ? 82.640 35.746 -6.640 1.00 47.16 183 THR A C 1
ATOM 1465 O O . THR A 1 183 ? 82.453 36.600 -5.771 1.00 47.16 183 THR A O 1
ATOM 1468 N N . ARG A 1 184 ? 83.254 34.586 -6.376 1.00 38.56 184 ARG A N 1
ATOM 1469 C CA . ARG A 1 184 ? 84.062 34.348 -5.172 1.00 38.56 184 ARG A CA 1
ATOM 1470 C C . ARG A 1 184 ? 85.499 34.073 -5.616 1.00 38.56 184 ARG A C 1
ATOM 1472 O O . ARG A 1 184 ? 85.748 33.140 -6.369 1.00 38.56 184 ARG A O 1
ATOM 1479 N N . ALA A 1 185 ? 86.394 34.963 -5.192 1.00 44.50 185 ALA A N 1
ATOM 1480 C CA . ALA A 1 185 ? 87.830 34.978 -5.463 1.00 44.50 185 ALA A CA 1
ATOM 1481 C C . ALA A 1 185 ? 88.552 33.710 -4.942 1.00 44.50 185 ALA A C 1
ATOM 1483 O O . ALA A 1 185 ? 88.018 33.041 -4.048 1.00 44.50 185 ALA A O 1
ATOM 1484 N N . PRO A 1 186 ? 89.747 33.380 -5.473 1.00 48.56 186 PRO A N 1
ATOM 1485 C CA . PRO A 1 186 ? 90.418 32.113 -5.212 1.00 48.56 186 PRO A CA 1
ATOM 1486 C C . PRO A 1 186 ? 91.127 32.131 -3.853 1.00 48.56 186 PRO A C 1
ATOM 1488 O O . PRO A 1 186 ? 91.604 33.173 -3.400 1.00 48.56 186 PRO A O 1
ATOM 1491 N N . ARG A 1 187 ? 91.241 30.962 -3.218 1.00 42.66 187 ARG A N 1
ATOM 1492 C CA . ARG A 1 187 ? 92.269 30.713 -2.205 1.00 42.66 187 ARG A CA 1
ATOM 1493 C C . ARG A 1 187 ? 93.073 29.484 -2.595 1.00 42.66 187 ARG A C 1
ATOM 1495 O O . ARG A 1 187 ? 92.512 28.504 -3.075 1.00 42.66 187 ARG A O 1
ATOM 1502 N N . ALA A 1 188 ? 94.375 29.669 -2.443 1.00 48.91 188 ALA A N 1
ATOM 1503 C CA . ALA A 1 188 ? 95.457 28.770 -2.765 1.00 48.91 188 ALA A CA 1
ATOM 1504 C C . ALA A 1 188 ? 95.547 27.589 -1.786 1.00 48.91 188 ALA A C 1
ATOM 1506 O O . ALA A 1 188 ? 94.999 27.659 -0.685 1.00 48.91 188 ALA A O 1
ATOM 1507 N N . ASP A 1 189 ? 96.306 26.593 -2.244 1.00 49.75 189 ASP A N 1
ATOM 1508 C CA . ASP A 1 189 ? 96.964 25.510 -1.504 1.00 49.75 189 ASP A CA 1
ATOM 1509 C C . ASP A 1 189 ? 96.106 24.290 -1.123 1.00 49.75 189 ASP A C 1
ATOM 1511 O O . ASP A 1 189 ? 95.196 24.367 -0.305 1.00 49.75 189 ASP A O 1
ATOM 1515 N N . GLU A 1 190 ? 96.386 23.144 -1.766 1.00 42.38 190 GLU A N 1
ATOM 1516 C CA . GLU A 1 190 ? 97.186 22.052 -1.165 1.00 42.38 190 GLU A CA 1
ATOM 1517 C C . GLU A 1 190 ? 97.223 20.799 -2.079 1.00 42.38 190 GLU A C 1
ATOM 1519 O O . GLU A 1 190 ? 96.274 20.018 -2.151 1.00 42.38 190 GLU A O 1
ATOM 1524 N N . VAL A 1 191 ? 98.361 20.586 -2.756 1.00 39.59 191 VAL A N 1
ATOM 1525 C CA . VAL A 1 191 ? 98.953 19.257 -2.985 1.00 39.59 191 VAL A CA 1
ATOM 1526 C C . VAL A 1 191 ? 100.434 19.382 -2.622 1.00 39.59 191 VAL A C 1
ATOM 1528 O O . VAL A 1 191 ? 101.137 20.167 -3.259 1.00 39.59 191 VAL A O 1
ATOM 1531 N N . CYS A 1 192 ? 100.842 18.549 -1.657 1.00 37.94 192 CYS A N 1
ATOM 1532 C CA . CYS A 1 192 ? 102.193 18.281 -1.138 1.00 37.94 192 CYS A CA 1
ATOM 1533 C C . CYS A 1 192 ? 102.813 19.298 -0.173 1.00 37.94 192 CYS A C 1
ATOM 1535 O O . CYS A 1 192 ? 103.092 20.444 -0.579 1.00 37.94 192 CYS A O 1
#